Protein AF-B0L8V6-F1 (afdb_monomer)

InterPro domains:
  IPR003494 SHS2 domain inserted in FtsA [PF02491] (1-76)
  IPR003494 SHS2 domain inserted in FtsA [SM00842] (1-110)
  IPR020823 Cell division protein FtsA [TIGR01174] (1-191)
  IPR020823 Cell division protein FtsA [cd24048] (1-191)
  IPR043129 ATPase, nucleotide binding domain [SSF53067] (7-111)
  IPR043129 ATPase, nucleotide binding domain [SSF53067] (113-190)
  IPR050696 Bacterial cell division protein FtsA/MreB [PTHR32432] (8-189)

Secondary structure (DSSP, 8-state):
--EEEEEEEEEE-SSSB--HHHHHHHHHHHT-S---TTEEEEEEEEEEEEETTEEEES--TT-B-SEEEEEEEEEEEEHHHHHHHHHHHHHTT--------HHHHHHHHH--HHHHHH-EEEEEE-SS-EEEEEEETTEEEEEEEES--HHHHHHHHHHHHT--HHHHHHHHHHH--S-GGGS-TT-----

Organism: NCBI:txid186741

Sequence (191 aa):
HIKGFNSQGVIAIKNREVAQEDVRRVIDAAKAIAIPMDREVIHILPQEFIIDEQDGIREPLGMSGVRLEAKVHIVTGAVASAQNIVKSCNRAGLDVADIVLEQLASSEAVLSPDEKELGVCLVDIGGGTTDIAIFAEGAIKYTSVLSLGGNHLTNDIAVGLRTPMAEAEKIKQKYGCCLSALVGKDETIEV

Structure (mmCIF, N/CA/C/O backbone):
data_AF-B0L8V6-F1
#
_entry.id   AF-B0L8V6-F1
#
loop_
_atom_site.group_PDB
_atom_site.id
_atom_site.type_symbol
_atom_site.label_atom_id
_atom_site.label_alt_id
_atom_site.label_comp_id
_atom_site.label_asym_id
_atom_site.label_entity_id
_atom_site.label_seq_id
_atom_site.pdbx_PDB_ins_code
_atom_site.Cartn_x
_atom_site.Cartn_y
_atom_site.Cartn_z
_atom_site.occupancy
_atom_site.B_iso_or_equiv
_atom_site.auth_seq_id
_atom_site.auth_comp_id
_atom_site.auth_asym_id
_atom_site.auth_atom_id
_atom_site.pdbx_PDB_model_num
ATOM 1 N N . HIS A 1 1 ? -12.084 -2.627 -0.223 1.00 79.94 1 HIS A N 1
ATOM 2 C CA . HIS A 1 1 ? -12.164 -1.588 -1.281 1.00 79.94 1 HIS A CA 1
ATOM 3 C C . HIS A 1 1 ? -10.884 -1.512 -2.113 1.00 79.94 1 HIS A C 1
ATOM 5 O O . HIS A 1 1 ? -10.970 -1.432 -3.340 1.00 79.94 1 HIS A O 1
ATOM 11 N N . ILE A 1 2 ? -9.715 -1.605 -1.478 1.00 92.00 2 ILE A N 1
ATOM 12 C CA . ILE A 1 2 ? -8.412 -1.672 -2.147 1.00 92.00 2 ILE A CA 1
ATOM 13 C C . ILE A 1 2 ? -8.039 -3.119 -2.506 1.00 92.00 2 ILE A C 1
ATOM 15 O O . ILE A 1 2 ? -8.479 -4.053 -1.836 1.00 92.00 2 ILE A O 1
ATOM 19 N N . LYS A 1 3 ? -7.278 -3.301 -3.590 1.00 92.94 3 LYS A N 1
ATOM 20 C CA . LYS A 1 3 ? -6.665 -4.578 -3.980 1.00 92.94 3 LYS A CA 1
ATOM 21 C C . LYS A 1 3 ? -5.317 -4.316 -4.645 1.00 92.94 3 LYS A C 1
ATOM 23 O O . LYS A 1 3 ? -5.277 -3.564 -5.622 1.00 92.94 3 LYS A O 1
ATOM 28 N N . GLY A 1 4 ? -4.270 -4.964 -4.144 1.00 94.88 4 GLY A N 1
ATOM 29 C CA . GLY A 1 4 ? -2.949 -5.000 -4.760 1.00 94.88 4 GLY A CA 1
ATOM 30 C C . GLY A 1 4 ? -2.675 -6.325 -5.464 1.00 94.88 4 GLY A C 1
ATOM 31 O O . GLY A 1 4 ? -3.215 -7.364 -5.079 1.00 94.88 4 GLY A O 1
ATOM 32 N N . PHE A 1 5 ? -1.856 -6.296 -6.509 1.00 96.00 5 PHE A N 1
ATOM 33 C CA . PHE A 1 5 ? -1.321 -7.489 -7.168 1.00 96.00 5 PHE A CA 1
ATOM 34 C C . PHE A 1 5 ? -0.063 -7.122 -7.970 1.00 96.00 5 PHE A C 1
ATOM 36 O O . PHE A 1 5 ? 0.157 -5.959 -8.305 1.00 96.00 5 PHE A O 1
ATOM 43 N N . ASN A 1 6 ? 0.761 -8.120 -8.282 1.00 97.19 6 ASN A N 1
ATOM 44 C CA . ASN A 1 6 ? 2.000 -7.920 -9.032 1.00 97.19 6 ASN A CA 1
ATOM 45 C C . ASN A 1 6 ? 1.767 -8.113 -10.534 1.00 97.19 6 ASN A C 1
ATOM 47 O O . ASN A 1 6 ? 0.952 -8.943 -10.940 1.00 97.19 6 ASN A O 1
ATOM 51 N N . SER A 1 7 ? 2.489 -7.348 -11.344 1.00 97.25 7 SER A N 1
ATOM 52 C CA . SER A 1 7 ? 2.493 -7.450 -12.803 1.00 97.25 7 SER A CA 1
ATOM 53 C C . SER A 1 7 ? 3.902 -7.221 -13.343 1.00 97.25 7 SER A C 1
ATOM 55 O O . SER A 1 7 ? 4.763 -6.678 -12.648 1.00 97.25 7 SER A O 1
ATOM 57 N N . GLN A 1 8 ? 4.140 -7.636 -14.583 1.00 97.12 8 GLN A N 1
ATOM 58 C CA . GLN A 1 8 ? 5.435 -7.523 -15.240 1.00 97.12 8 GLN A CA 1
ATOM 59 C C . GLN A 1 8 ? 5.264 -6.998 -16.663 1.00 97.12 8 GLN A C 1
ATOM 61 O O . GLN A 1 8 ? 4.350 -7.401 -17.380 1.00 97.12 8 GLN A O 1
ATOM 66 N N . GLY A 1 9 ? 6.154 -6.095 -17.063 1.00 97.12 9 GLY A N 1
ATOM 67 C CA . GLY A 1 9 ? 6.245 -5.561 -18.419 1.00 97.12 9 GLY A CA 1
ATOM 68 C C . GLY A 1 9 ? 7.625 -5.815 -19.001 1.00 97.12 9 GLY A C 1
ATOM 69 O O . GLY A 1 9 ? 8.607 -5.840 -18.265 1.00 97.12 9 GLY A O 1
ATOM 70 N N . VAL A 1 10 ? 7.698 -5.994 -20.320 1.00 97.50 10 VAL A N 1
ATOM 71 C CA . VAL A 1 10 ? 8.952 -6.238 -21.046 1.00 97.50 10 VAL A CA 1
ATOM 72 C C . VAL A 1 10 ? 8.960 -5.420 -22.331 1.00 97.50 10 VAL A C 1
ATOM 74 O O . VAL A 1 10 ? 7.972 -5.409 -23.068 1.00 97.50 10 VAL A O 1
ATOM 77 N N . ILE A 1 11 ? 10.078 -4.757 -22.622 1.00 97.88 11 ILE A N 1
ATOM 78 C CA . ILE A 1 11 ? 10.304 -4.035 -23.878 1.00 97.88 11 ILE A CA 1
ATOM 79 C C . ILE A 1 11 ? 11.723 -4.271 -24.409 1.00 97.88 11 ILE A C 1
ATOM 81 O O . ILE A 1 11 ? 12.640 -4.621 -23.669 1.00 97.88 11 ILE A O 1
ATOM 85 N N . ALA A 1 12 ? 11.916 -4.012 -25.703 1.00 97.12 12 ALA A N 1
ATOM 86 C CA . ALA A 1 12 ? 13.245 -3.877 -26.290 1.00 97.12 12 ALA A CA 1
ATOM 87 C C . ALA A 1 12 ? 13.777 -2.439 -26.136 1.00 97.12 12 ALA A C 1
ATOM 89 O O . ALA A 1 12 ? 13.022 -1.474 -26.334 1.00 97.12 12 ALA A O 1
ATOM 90 N N . ILE A 1 13 ? 15.076 -2.323 -25.849 1.00 96.12 13 ILE A N 1
ATOM 91 C CA . ILE A 1 13 ? 15.832 -1.067 -25.761 1.00 96.12 13 ILE A CA 1
ATOM 92 C C . ILE A 1 13 ? 16.373 -0.730 -27.158 1.00 96.12 13 ILE A C 1
ATOM 94 O O . ILE A 1 13 ? 17.050 -1.543 -27.787 1.00 96.12 13 ILE A O 1
ATOM 98 N N . LYS A 1 14 ? 16.076 0.469 -27.677 1.00 88.56 14 LYS A N 1
ATOM 99 C CA . LYS A 1 14 ? 16.417 0.832 -29.069 1.00 88.56 14 LYS A CA 1
ATOM 100 C C . LYS A 1 14 ? 17.893 1.189 -29.264 1.00 88.56 14 LYS A C 1
ATOM 102 O O . LYS A 1 14 ? 18.503 0.740 -30.228 1.00 88.56 14 LYS A O 1
ATOM 107 N N . ASN A 1 15 ? 18.464 1.982 -28.357 1.00 90.00 15 ASN A N 1
ATOM 108 C CA . ASN A 1 15 ? 19.805 2.564 -28.513 1.00 90.00 15 ASN A CA 1
ATOM 109 C C . ASN A 1 15 ? 20.877 1.850 -27.678 1.00 90.00 15 ASN A C 1
ATOM 111 O O . ASN A 1 15 ? 21.937 2.414 -27.435 1.00 90.00 15 ASN A O 1
ATOM 115 N N . ARG A 1 16 ? 20.599 0.614 -27.240 1.00 91.75 16 ARG A N 1
ATOM 116 C CA . ARG A 1 16 ? 21.439 -0.185 -26.328 1.00 91.75 16 ARG A CA 1
ATOM 117 C C . ARG A 1 16 ? 21.739 0.446 -24.965 1.00 91.75 16 ARG A C 1
ATOM 119 O O . ARG A 1 16 ? 22.513 -0.122 -24.207 1.00 91.75 16 ARG A O 1
ATOM 126 N N . GLU A 1 17 ? 21.113 1.569 -24.653 1.00 96.94 17 GLU A N 1
ATOM 127 C CA . GLU A 1 17 ? 21.180 2.265 -23.375 1.00 96.94 17 GLU A CA 1
ATOM 128 C C . GLU A 1 17 ? 19.754 2.638 -22.973 1.00 96.94 17 GLU A C 1
ATOM 130 O O . GLU A 1 17 ? 1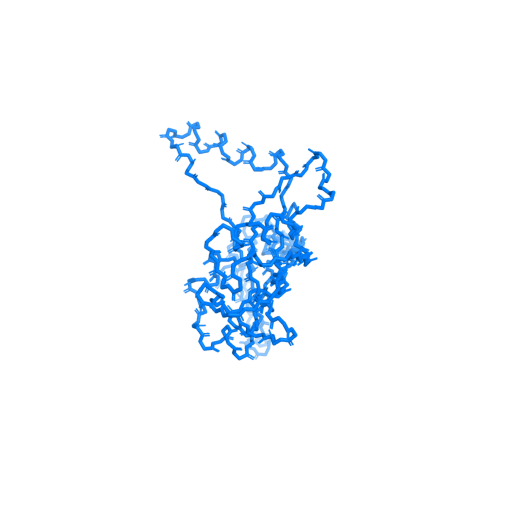8.968 3.084 -23.816 1.00 96.94 17 GLU A O 1
ATOM 135 N N . VAL A 1 18 ? 19.408 2.411 -21.709 1.00 97.75 18 VAL A N 1
ATOM 136 C CA . VAL A 1 18 ? 18.075 2.694 -21.176 1.00 97.75 18 VAL A CA 1
ATOM 137 C C . VAL A 1 18 ? 17.873 4.201 -21.070 1.00 97.75 18 VAL A C 1
ATOM 139 O O . VAL A 1 18 ? 18.536 4.873 -20.280 1.00 97.75 18 VAL A O 1
ATOM 142 N N . ALA A 1 19 ? 16.899 4.721 -21.817 1.00 97.25 19 ALA A N 1
ATOM 143 C CA . ALA A 1 19 ? 16.453 6.106 -21.710 1.00 97.25 19 ALA A CA 1
ATOM 144 C C . ALA A 1 19 ? 15.199 6.242 -20.827 1.00 97.25 19 ALA A C 1
ATOM 146 O O . ALA A 1 19 ? 14.465 5.281 -20.589 1.00 97.25 19 ALA A O 1
ATOM 147 N N . GLN A 1 20 ? 14.877 7.472 -20.415 1.00 96.81 20 GLN A N 1
ATOM 148 C CA . GLN A 1 20 ? 13.658 7.772 -19.645 1.00 96.81 20 GLN A CA 1
ATOM 149 C C . GLN A 1 20 ? 12.379 7.286 -20.354 1.00 96.81 20 GLN A C 1
ATOM 151 O O . GLN A 1 20 ? 11.423 6.848 -19.713 1.00 96.81 20 GLN A O 1
ATOM 156 N N . GLU A 1 21 ? 12.355 7.355 -21.689 1.00 96.81 21 GLU A N 1
ATOM 157 C CA . GLU A 1 21 ? 11.240 6.853 -22.495 1.00 96.81 21 GLU A CA 1
ATOM 158 C C . GLU A 1 21 ? 11.092 5.330 -22.377 1.00 96.81 21 GLU A C 1
ATOM 160 O O . GLU A 1 21 ? 9.969 4.833 -22.317 1.00 96.81 21 GLU A O 1
ATOM 165 N N . ASP A 1 22 ? 12.198 4.588 -22.293 1.00 97.56 22 ASP A N 1
ATOM 166 C CA . ASP A 1 22 ? 12.172 3.136 -22.111 1.00 97.56 22 ASP A CA 1
ATOM 167 C C . ASP A 1 22 ? 11.628 2.773 -20.722 1.00 97.56 22 ASP A C 1
ATOM 169 O O . ASP A 1 22 ? 10.751 1.915 -20.624 1.00 97.56 22 ASP A O 1
ATOM 173 N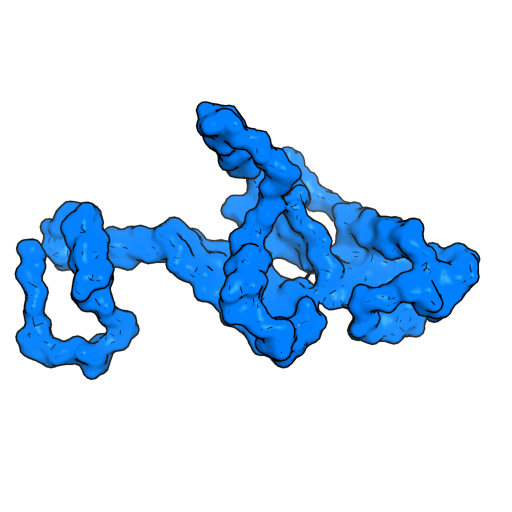 N . VAL A 1 23 ? 12.033 3.496 -19.669 1.00 97.06 23 VAL A N 1
ATOM 174 C CA . VAL A 1 23 ? 11.476 3.326 -18.310 1.00 97.06 23 VAL A CA 1
ATOM 175 C C . VAL A 1 23 ? 9.963 3.556 -18.305 1.00 97.06 23 VAL A C 1
ATOM 177 O O . VAL A 1 23 ? 9.195 2.739 -17.795 1.00 97.06 23 VAL A O 1
ATOM 180 N N . ARG A 1 24 ? 9.497 4.636 -18.942 1.00 96.62 24 ARG A N 1
ATOM 181 C CA . ARG A 1 24 ? 8.059 4.906 -19.069 1.00 96.62 24 ARG A CA 1
ATOM 182 C C . ARG A 1 24 ? 7.342 3.791 -19.832 1.00 96.62 24 ARG A C 1
ATOM 184 O O . ARG A 1 24 ? 6.305 3.313 -19.383 1.00 96.62 24 ARG A O 1
ATOM 191 N N . ARG A 1 25 ? 7.898 3.359 -20.966 1.00 97.44 25 ARG A N 1
ATOM 192 C CA . ARG A 1 25 ? 7.309 2.319 -21.819 1.00 97.44 25 ARG A CA 1
ATOM 193 C C . ARG A 1 25 ? 7.228 0.964 -21.124 1.00 97.44 25 ARG A C 1
ATOM 195 O O . ARG A 1 25 ? 6.234 0.269 -21.313 1.00 97.44 25 ARG A O 1
ATOM 202 N N . VAL A 1 26 ? 8.235 0.577 -20.340 1.00 97.88 26 VAL A N 1
ATOM 203 C CA . VAL A 1 26 ? 8.209 -0.707 -19.626 1.00 97.88 26 VAL A CA 1
ATOM 204 C C . VAL A 1 26 ? 7.193 -0.688 -18.483 1.00 97.88 26 VAL A C 1
ATOM 206 O O . VAL A 1 26 ? 6.472 -1.666 -18.304 1.00 97.88 26 VAL A O 1
ATOM 209 N N . ILE A 1 27 ? 7.044 0.443 -17.783 1.00 97.00 27 ILE A N 1
ATOM 210 C CA . ILE A 1 27 ? 5.995 0.631 -16.767 1.00 97.00 27 ILE A CA 1
ATOM 211 C C . ILE A 1 27 ? 4.604 0.625 -17.421 1.00 97.00 27 ILE A C 1
ATOM 213 O O . ILE A 1 27 ? 3.682 -0.012 -16.912 1.00 97.00 27 ILE A O 1
ATOM 217 N N . ASP A 1 28 ? 4.450 1.284 -18.574 1.00 96.31 28 ASP A N 1
ATOM 218 C CA . ASP A 1 28 ? 3.205 1.276 -19.348 1.00 96.31 28 ASP A CA 1
ATOM 219 C C . ASP A 1 28 ? 2.844 -0.138 -19.835 1.00 96.31 28 ASP A C 1
ATOM 221 O O . ASP A 1 28 ? 1.675 -0.521 -19.795 1.00 96.31 28 ASP A O 1
ATOM 225 N N . ALA A 1 29 ? 3.835 -0.944 -20.227 1.00 96.88 29 ALA A N 1
ATOM 226 C CA . ALA A 1 29 ? 3.636 -2.355 -20.549 1.00 96.88 29 ALA A CA 1
ATOM 227 C C . ALA A 1 29 ? 3.246 -3.172 -19.306 1.00 96.88 29 ALA A C 1
ATOM 229 O O . ALA A 1 29 ? 2.330 -3.988 -19.372 1.00 96.88 29 ALA A O 1
ATOM 230 N N . ALA A 1 30 ? 3.885 -2.925 -18.160 1.00 95.56 30 ALA A N 1
ATOM 231 C CA . ALA A 1 30 ? 3.618 -3.655 -16.922 1.00 95.56 30 ALA A CA 1
ATOM 232 C C . ALA A 1 30 ? 2.211 -3.382 -16.365 1.00 95.56 30 ALA A C 1
ATOM 234 O O . ALA A 1 30 ? 1.598 -4.267 -15.768 1.00 95.56 30 ALA A O 1
ATOM 235 N N . LYS A 1 31 ? 1.664 -2.179 -16.588 1.00 93.00 31 LYS A N 1
ATOM 236 C CA . LYS A 1 31 ? 0.294 -1.822 -16.184 1.00 93.00 31 LYS A CA 1
ATOM 237 C C . LYS A 1 31 ? -0.784 -2.177 -17.213 1.00 93.00 31 LYS A C 1
ATOM 239 O O . LYS A 1 31 ? -1.961 -1.943 -16.940 1.00 93.00 31 LYS A O 1
ATOM 244 N N . ALA A 1 32 ? -0.418 -2.713 -18.381 1.00 91.44 32 ALA A N 1
ATOM 245 C CA . ALA A 1 32 ? -1.339 -3.050 -19.469 1.00 91.44 32 ALA A CA 1
ATOM 246 C C . ALA A 1 32 ? -2.114 -4.351 -19.191 1.00 91.44 32 ALA A C 1
ATOM 248 O O . ALA A 1 32 ? -2.011 -5.344 -19.908 1.00 91.44 32 ALA A O 1
ATOM 249 N N . ILE A 1 33 ? -2.904 -4.336 -18.125 1.00 89.38 33 ILE A N 1
ATOM 250 C CA . ILE A 1 33 ? -3.713 -5.456 -17.655 1.00 89.38 33 ILE A CA 1
ATOM 251 C C . ILE A 1 33 ? -5.192 -5.071 -17.615 1.00 89.38 33 ILE A C 1
ATOM 253 O O . ILE A 1 33 ? -5.550 -3.896 -17.520 1.00 89.38 33 ILE A O 1
ATOM 257 N N . ALA A 1 34 ? -6.071 -6.069 -17.669 1.00 90.81 34 ALA A N 1
ATOM 258 C CA . ALA A 1 34 ? -7.506 -5.840 -17.579 1.00 90.81 34 ALA A CA 1
ATOM 259 C C . ALA A 1 34 ? -7.895 -5.411 -16.154 1.00 90.81 34 ALA A C 1
ATOM 261 O O . ALA A 1 34 ? -7.931 -6.230 -15.234 1.00 90.81 34 ALA A O 1
ATOM 262 N N . ILE A 1 35 ? -8.209 -4.126 -15.982 1.00 91.38 35 ILE A N 1
ATOM 263 C CA . ILE A 1 35 ? -8.805 -3.592 -14.756 1.00 91.38 35 ILE A CA 1
ATOM 264 C C . ILE A 1 35 ? -10.329 -3.542 -14.939 1.00 91.38 35 ILE A C 1
ATOM 266 O O . ILE A 1 35 ? -10.797 -2.999 -15.942 1.00 91.38 35 ILE A O 1
ATOM 270 N N . PRO A 1 36 ? -11.119 -4.113 -14.012 1.00 92.75 36 PRO A N 1
ATOM 271 C CA . PRO A 1 36 ? -12.574 -3.986 -14.034 1.00 92.75 36 PRO A CA 1
ATOM 272 C C . PRO A 1 36 ? -13.029 -2.522 -14.095 1.00 92.75 36 PRO A C 1
ATOM 274 O O . PRO A 1 36 ? -12.420 -1.664 -13.466 1.00 92.75 36 PRO A O 1
ATOM 277 N N . MET A 1 37 ? -14.121 -2.234 -14.812 1.00 92.75 37 MET A N 1
ATOM 278 C CA . MET A 1 37 ? -14.601 -0.854 -15.023 1.00 92.75 37 MET A CA 1
ATOM 279 C C . MET A 1 37 ? -15.022 -0.130 -13.734 1.00 92.75 37 MET A C 1
ATOM 281 O O . MET A 1 37 ? -15.090 1.094 -13.706 1.00 92.75 37 MET A O 1
ATOM 285 N N . ASP A 1 38 ? -15.336 -0.873 -12.674 1.00 94.44 38 ASP A N 1
ATOM 286 C CA . ASP A 1 38 ? -15.681 -0.342 -11.354 1.00 94.44 38 ASP A CA 1
ATOM 287 C C . ASP A 1 38 ? -14.445 -0.041 -10.487 1.00 94.44 38 ASP A C 1
ATOM 289 O O . ASP A 1 38 ? -14.579 0.387 -9.333 1.00 94.44 38 ASP A O 1
ATOM 293 N N . ARG A 1 39 ? -13.237 -0.243 -11.030 1.00 95.50 39 ARG A N 1
ATOM 294 C CA . ARG A 1 39 ? -11.960 -0.009 -10.357 1.00 95.50 39 ARG A CA 1
ATOM 295 C C . ARG A 1 39 ? -11.062 0.935 -11.146 1.00 95.50 39 ARG A C 1
ATOM 297 O O . ARG A 1 39 ? -11.044 0.928 -12.370 1.00 95.50 39 ARG A O 1
ATOM 304 N N . GLU A 1 40 ? -10.257 1.698 -10.421 1.00 94.19 40 GLU A N 1
ATOM 305 C CA . GLU A 1 40 ? -9.200 2.537 -10.984 1.00 94.19 40 GLU A CA 1
ATOM 306 C C . GLU A 1 40 ? -7.852 2.216 -10.344 1.00 94.19 40 GLU A C 1
ATOM 308 O O . GLU A 1 40 ? -7.784 1.704 -9.222 1.00 94.19 40 GLU A O 1
ATOM 313 N N . VAL A 1 41 ? -6.778 2.480 -11.086 1.00 95.00 41 VAL A N 1
ATOM 314 C CA . VAL A 1 41 ? -5.409 2.348 -10.587 1.00 95.00 41 VAL A CA 1
ATOM 315 C C . VAL A 1 41 ? -5.099 3.562 -9.720 1.00 95.00 41 VAL A C 1
ATOM 317 O O . VAL A 1 41 ? -5.183 4.687 -10.195 1.00 95.00 41 VAL A O 1
ATOM 320 N N . ILE A 1 42 ? -4.728 3.312 -8.467 1.00 95.00 42 ILE A N 1
ATOM 321 C CA . ILE A 1 42 ? -4.301 4.339 -7.511 1.00 95.00 42 ILE A CA 1
ATOM 322 C C . ILE A 1 42 ? -2.784 4.500 -7.583 1.00 95.00 42 ILE A C 1
ATOM 324 O O . ILE A 1 42 ? -2.275 5.605 -7.730 1.00 95.00 42 ILE A O 1
ATOM 328 N N . HIS A 1 43 ? -2.050 3.385 -7.549 1.00 96.12 43 HIS A N 1
ATOM 329 C CA . HIS A 1 43 ? -0.592 3.398 -7.624 1.00 96.12 43 HIS A CA 1
ATOM 330 C C . HIS A 1 43 ? -0.041 2.291 -8.510 1.00 96.12 43 HIS A C 1
ATOM 332 O O . HIS A 1 43 ? -0.602 1.197 -8.614 1.00 96.12 43 HIS A O 1
ATOM 338 N N . ILE A 1 44 ? 1.113 2.592 -9.098 1.00 96.06 44 ILE A N 1
ATOM 339 C CA . ILE A 1 44 ? 1.982 1.648 -9.788 1.00 96.06 44 ILE A CA 1
ATOM 340 C C . ILE A 1 44 ? 3.350 1.832 -9.159 1.00 96.06 44 ILE A C 1
ATOM 342 O O . ILE A 1 44 ? 3.975 2.875 -9.330 1.00 96.06 44 ILE A O 1
ATOM 346 N N . LEU A 1 45 ? 3.772 0.842 -8.386 1.00 96.25 45 LEU A N 1
ATOM 347 C CA . LEU A 1 45 ? 4.962 0.920 -7.554 1.00 96.25 45 LEU A CA 1
ATOM 348 C C . LEU A 1 45 ? 6.005 -0.033 -8.150 1.00 96.25 45 LEU A C 1
ATOM 350 O O . LEU A 1 45 ? 5.800 -1.248 -8.087 1.00 96.25 45 LEU A O 1
ATOM 354 N N . PRO A 1 46 ? 7.076 0.473 -8.786 1.00 96.38 46 PRO A N 1
ATOM 355 C CA . PRO A 1 46 ? 8.163 -0.372 -9.265 1.00 96.38 46 PRO A CA 1
ATOM 356 C C . PRO A 1 46 ? 8.780 -1.172 -8.117 1.00 96.38 46 PRO A C 1
ATOM 358 O O . PRO A 1 46 ? 9.041 -0.630 -7.046 1.00 96.38 46 PRO A O 1
ATOM 361 N N . GLN A 1 47 ? 8.977 -2.469 -8.340 1.00 96.94 47 GLN A N 1
ATOM 362 C CA . GLN A 1 47 ? 9.627 -3.371 -7.388 1.00 96.94 47 GLN A CA 1
ATOM 363 C C . GLN A 1 47 ? 11.088 -3.578 -7.749 1.00 96.94 47 GLN A C 1
ATOM 365 O O . GLN A 1 47 ? 11.955 -3.499 -6.888 1.00 96.94 47 GLN A O 1
ATOM 370 N N . GLU A 1 48 ? 11.332 -3.855 -9.024 1.00 96.81 48 GLU A N 1
ATOM 371 C CA . GLU A 1 48 ? 12.658 -3.997 -9.602 1.00 96.81 48 GLU A CA 1
ATOM 372 C C . GLU A 1 48 ? 12.578 -3.871 -11.123 1.00 96.81 48 GLU A C 1
ATOM 374 O O . GLU A 1 48 ? 11.522 -4.067 -11.743 1.00 96.81 48 GLU A O 1
ATOM 379 N N . PHE A 1 49 ? 13.728 -3.590 -11.709 1.00 98.25 49 PHE A N 1
ATOM 380 C CA . PHE A 1 49 ? 13.993 -3.666 -13.128 1.00 98.25 49 PHE A CA 1
ATOM 381 C C . PHE A 1 49 ? 14.964 -4.809 -13.410 1.00 98.25 49 PHE A C 1
ATOM 383 O O . PHE A 1 49 ? 15.753 -5.208 -12.554 1.00 98.25 49 PHE A O 1
ATOM 390 N N . ILE A 1 50 ? 14.885 -5.338 -14.627 1.00 98.25 50 ILE A N 1
ATOM 391 C CA . ILE A 1 50 ? 15.755 -6.412 -15.104 1.00 98.25 50 ILE A CA 1
ATOM 392 C C . ILE A 1 50 ? 16.298 -6.002 -16.469 1.00 98.25 50 ILE A C 1
ATOM 394 O O . ILE A 1 50 ? 15.518 -5.618 -17.346 1.00 98.25 50 ILE A O 1
ATOM 398 N N . ILE A 1 51 ? 17.615 -6.078 -16.657 1.00 98.12 51 ILE A N 1
ATOM 399 C CA . ILE A 1 51 ? 18.277 -5.780 -17.934 1.00 98.12 51 ILE A CA 1
ATOM 400 C C . ILE A 1 51 ? 19.079 -6.999 -18.366 1.00 98.12 51 ILE A C 1
ATOM 402 O O . ILE A 1 51 ? 19.968 -7.431 -17.642 1.00 98.12 51 ILE A O 1
ATOM 406 N N . ASP A 1 52 ? 18.770 -7.549 -19.542 1.00 94.94 52 ASP A N 1
ATOM 407 C CA . ASP A 1 52 ? 19.481 -8.702 -20.120 1.00 94.94 52 ASP A CA 1
ATOM 408 C C . ASP A 1 52 ? 19.722 -9.850 -19.106 1.00 94.94 52 ASP A C 1
ATOM 410 O O . ASP A 1 52 ? 20.823 -10.382 -19.002 1.00 94.94 52 ASP A O 1
ATOM 414 N N . GLU A 1 53 ? 18.672 -10.217 -18.358 1.00 91.94 53 GLU A N 1
ATOM 415 C CA . GLU A 1 53 ? 18.653 -11.246 -17.292 1.00 91.94 53 GLU A CA 1
ATOM 416 C C . GLU A 1 53 ? 19.314 -10.860 -15.955 1.00 91.94 53 GLU A C 1
ATOM 418 O O . GLU A 1 53 ? 19.257 -11.642 -15.009 1.00 91.94 53 GLU A O 1
ATOM 423 N N . GLN A 1 54 ? 19.878 -9.658 -15.827 1.00 95.62 54 GLN A N 1
ATOM 424 C CA . GLN A 1 54 ? 20.368 -9.135 -14.547 1.00 95.62 54 GLN A CA 1
ATOM 425 C C . GLN A 1 54 ? 19.222 -8.492 -13.763 1.00 95.62 54 GLN A C 1
ATOM 427 O O . GLN A 1 54 ? 18.637 -7.516 -14.236 1.00 95.62 54 GLN A O 1
ATOM 432 N N . ASP A 1 55 ? 18.900 -9.044 -12.593 1.00 94.62 55 ASP A N 1
ATOM 433 C CA . ASP A 1 55 ? 17.825 -8.605 -11.696 1.00 94.62 55 ASP A CA 1
ATOM 434 C C . ASP A 1 55 ? 18.318 -7.692 -10.555 1.00 94.62 55 ASP A C 1
ATOM 436 O O . ASP A 1 55 ? 19.482 -7.284 -10.518 1.00 94.62 55 ASP A O 1
ATOM 440 N N . GLY A 1 56 ? 17.404 -7.280 -9.665 1.00 92.62 56 GLY A N 1
ATOM 441 C CA . GLY A 1 56 ? 17.728 -6.428 -8.517 1.00 92.62 56 GLY A CA 1
ATOM 442 C C . GLY A 1 56 ? 18.038 -4.963 -8.855 1.00 92.62 56 GLY A C 1
ATOM 443 O O . GLY A 1 56 ? 18.506 -4.213 -7.995 1.00 92.62 56 GLY A O 1
ATOM 444 N N . ILE A 1 57 ? 17.782 -4.515 -10.089 1.00 96.06 57 ILE A N 1
ATOM 445 C CA . ILE A 1 57 ? 18.076 -3.143 -10.520 1.00 96.06 57 ILE A CA 1
ATOM 446 C C . ILE A 1 57 ? 16.967 -2.207 -10.027 1.00 96.06 57 ILE A C 1
ATOM 448 O O . ILE A 1 57 ? 15.801 -2.380 -10.372 1.00 96.06 57 ILE A O 1
ATOM 452 N N . ARG A 1 58 ? 17.314 -1.171 -9.255 1.00 92.31 58 ARG A N 1
ATOM 453 C CA . ARG A 1 58 ? 16.356 -0.122 -8.844 1.00 92.31 58 ARG A CA 1
ATOM 454 C C . ARG A 1 58 ? 16.257 1.024 -9.834 1.00 92.31 58 ARG A C 1
ATOM 456 O O . ARG A 1 58 ? 15.159 1.471 -10.139 1.00 92.31 58 ARG A O 1
ATOM 463 N N . GLU A 1 59 ? 17.404 1.476 -10.326 1.00 94.75 59 GLU A N 1
ATOM 464 C CA . GLU A 1 59 ? 17.517 2.631 -11.213 1.00 94.75 59 GLU A CA 1
ATOM 465 C C . GLU A 1 59 ? 18.179 2.200 -12.525 1.00 94.75 59 GLU A C 1
ATOM 467 O O . GLU A 1 59 ? 19.405 2.127 -12.599 1.00 94.75 59 GLU A O 1
ATOM 472 N N . PRO A 1 60 ? 17.388 1.863 -13.561 1.00 96.44 60 PRO A N 1
ATOM 473 C CA . PRO A 1 60 ? 17.912 1.315 -14.809 1.00 96.44 60 PRO A CA 1
ATOM 474 C C . PRO A 1 60 ? 18.419 2.398 -15.773 1.00 96.44 60 PRO A C 1
ATOM 476 O O . PRO A 1 60 ? 19.018 2.069 -16.793 1.00 96.44 60 PRO A O 1
ATOM 479 N N . LEU A 1 61 ? 18.145 3.681 -15.508 1.00 97.12 61 LEU A N 1
ATOM 480 C CA . LEU A 1 61 ? 18.454 4.789 -16.415 1.00 97.12 61 LEU A CA 1
ATOM 481 C C . LEU A 1 61 ? 19.966 4.886 -16.684 1.00 97.12 61 LEU A C 1
ATOM 483 O O . LEU A 1 61 ? 20.765 4.966 -15.754 1.00 97.12 61 LEU A O 1
ATOM 487 N N . GLY A 1 62 ? 20.353 4.905 -17.963 1.00 96.69 62 GLY A N 1
ATOM 488 C CA . GLY A 1 62 ? 21.755 4.955 -18.395 1.00 96.69 62 GLY A CA 1
ATOM 489 C C . GLY A 1 62 ? 22.481 3.604 -18.386 1.00 96.69 62 GLY A C 1
ATOM 490 O O . GLY A 1 62 ? 23.640 3.527 -18.793 1.00 96.69 62 GLY A O 1
ATOM 491 N N . MET A 1 63 ? 21.829 2.519 -17.958 1.00 97.31 63 MET A N 1
ATOM 492 C CA . MET A 1 63 ? 22.407 1.179 -18.063 1.00 97.31 63 MET A CA 1
ATOM 493 C C . MET A 1 63 ? 22.340 0.668 -19.504 1.00 97.31 63 MET A C 1
ATOM 495 O O . MET A 1 63 ? 21.409 0.971 -20.253 1.00 97.31 63 MET A O 1
ATOM 499 N N . SER A 1 64 ? 23.336 -0.123 -19.901 1.00 97.12 64 SER A N 1
ATOM 500 C CA . SER A 1 64 ? 23.387 -0.728 -21.233 1.00 97.12 64 SER A CA 1
ATOM 501 C C . SER A 1 64 ? 22.629 -2.050 -21.282 1.00 97.12 64 SER A C 1
ATOM 503 O O . SER A 1 64 ? 22.777 -2.868 -20.380 1.00 97.12 64 SER A O 1
ATOM 505 N N . GLY A 1 65 ? 21.886 -2.287 -22.361 1.00 95.69 65 GLY A N 1
ATOM 506 C CA . GLY A 1 65 ? 21.259 -3.581 -22.617 1.00 95.69 65 GLY A CA 1
ATOM 507 C C . GLY A 1 65 ? 20.362 -3.595 -23.846 1.00 95.69 65 GLY A C 1
ATOM 508 O O . GLY A 1 65 ? 20.169 -2.571 -24.503 1.00 95.69 65 GLY A O 1
ATOM 509 N N . VAL A 1 66 ? 19.800 -4.755 -24.178 1.00 96.94 66 VAL A N 1
ATOM 510 C CA . VAL A 1 66 ? 18.875 -4.910 -25.318 1.00 96.94 66 VAL A CA 1
ATOM 511 C C . VAL A 1 66 ? 17.427 -5.140 -24.893 1.00 96.94 66 VAL A C 1
ATOM 513 O O . VAL A 1 66 ? 16.508 -4.835 -25.660 1.00 96.94 66 VAL A O 1
ATOM 516 N N . ARG A 1 67 ? 17.204 -5.635 -23.675 1.00 97.75 67 ARG A N 1
ATOM 517 C CA . ARG A 1 67 ? 15.886 -5.939 -23.116 1.00 97.75 67 ARG A CA 1
ATOM 518 C C . ARG A 1 67 ? 15.756 -5.334 -21.723 1.00 97.75 67 ARG A C 1
ATOM 520 O O . ARG A 1 67 ? 16.627 -5.532 -20.887 1.00 97.75 67 ARG A O 1
ATOM 527 N N . LEU A 1 68 ? 14.648 -4.631 -21.490 1.00 98.38 68 LEU A N 1
ATOM 528 C CA . LEU A 1 68 ? 14.285 -4.062 -20.194 1.00 98.38 68 LEU A CA 1
ATOM 529 C C . LEU A 1 68 ? 12.976 -4.685 -19.718 1.00 98.38 68 LEU A C 1
ATOM 531 O O . LEU A 1 68 ? 11.982 -4.691 -20.451 1.00 98.38 68 LEU A O 1
ATOM 535 N N . GLU A 1 69 ? 12.966 -5.155 -18.480 1.00 98.38 69 GLU A N 1
ATOM 536 C CA . GLU A 1 69 ? 11.769 -5.618 -17.786 1.00 98.38 69 GLU A CA 1
ATOM 537 C C . GLU A 1 69 ? 11.529 -4.791 -16.531 1.00 98.38 69 GLU A C 1
ATOM 539 O O . GLU A 1 69 ? 12.469 -4.296 -15.914 1.00 98.38 69 GLU A O 1
ATOM 544 N N . ALA A 1 70 ? 10.264 -4.656 -16.150 1.00 98.12 70 ALA A N 1
ATOM 545 C CA . ALA A 1 70 ? 9.869 -4.049 -14.890 1.00 98.12 70 ALA A CA 1
ATOM 546 C C . ALA A 1 70 ? 8.875 -4.964 -14.189 1.00 98.12 70 ALA A C 1
ATOM 548 O O . ALA A 1 70 ? 7.849 -5.327 -14.775 1.00 98.12 70 ALA A O 1
ATOM 549 N N . LYS A 1 71 ? 9.157 -5.299 -12.931 1.00 97.94 71 LYS A N 1
ATOM 550 C CA . LYS A 1 71 ? 8.169 -5.870 -12.015 1.00 97.94 71 LYS A CA 1
ATOM 551 C C . LYS A 1 71 ? 7.563 -4.735 -11.205 1.00 97.94 71 LYS A C 1
ATOM 553 O O . LYS A 1 71 ? 8.280 -3.887 -10.676 1.00 97.94 71 LYS A O 1
ATOM 558 N N . VAL A 1 72 ? 6.239 -4.697 -11.128 1.00 97.81 72 VAL A N 1
ATOM 559 C CA . VAL A 1 72 ? 5.495 -3.627 -10.456 1.00 97.81 72 VAL A CA 1
ATOM 560 C C . VAL A 1 72 ? 4.438 -4.209 -9.526 1.00 97.81 72 VAL A C 1
ATOM 562 O O . VAL A 1 72 ? 3.805 -5.220 -9.837 1.00 97.81 72 VAL A O 1
ATOM 565 N N . HIS A 1 73 ? 4.196 -3.525 -8.413 1.00 97.81 73 HIS A N 1
ATOM 566 C CA . HIS A 1 73 ? 3.013 -3.715 -7.587 1.00 97.81 73 HIS A CA 1
ATOM 567 C C . HIS A 1 73 ? 1.946 -2.703 -8.006 1.00 97.81 73 HIS A C 1
ATOM 569 O O . HIS A 1 73 ? 2.153 -1.491 -7.914 1.00 97.81 73 HIS A O 1
ATOM 575 N N . ILE A 1 74 ? 0.804 -3.189 -8.486 1.00 96.88 74 ILE A N 1
ATOM 576 C CA . ILE A 1 74 ? -0.315 -2.348 -8.915 1.00 96.88 74 ILE A CA 1
ATOM 577 C C . ILE A 1 74 ? -1.375 -2.368 -7.832 1.00 96.88 74 ILE A C 1
ATOM 579 O O . ILE A 1 74 ? -1.810 -3.429 -7.386 1.00 96.88 74 ILE A O 1
ATOM 583 N N . VAL A 1 75 ? -1.827 -1.178 -7.457 1.00 96.62 75 VAL A N 1
ATOM 584 C CA . VAL A 1 75 ? -2.845 -0.978 -6.435 1.00 96.62 75 VAL A CA 1
ATOM 585 C C . VAL A 1 75 ? -4.059 -0.349 -7.083 1.00 96.62 75 VAL A C 1
ATOM 587 O O . VAL A 1 75 ? -3.973 0.690 -7.734 1.00 96.62 75 VAL A O 1
ATOM 590 N N . THR A 1 76 ? -5.207 -0.987 -6.890 1.00 95.75 76 THR A N 1
ATOM 591 C CA . THR A 1 76 ? -6.487 -0.519 -7.420 1.00 95.75 76 THR A CA 1
ATOM 592 C C . THR A 1 76 ? -7.463 -0.218 -6.297 1.00 95.75 76 THR A C 1
ATOM 594 O O . THR A 1 76 ? -7.459 -0.898 -5.266 1.00 95.75 76 THR A O 1
ATOM 597 N N . GLY A 1 77 ? -8.353 0.741 -6.523 1.00 94.94 77 GLY A N 1
ATOM 598 C CA . GLY A 1 77 ? -9.460 1.091 -5.636 1.00 94.94 77 GLY A CA 1
ATOM 599 C C . GLY A 1 77 ? -10.797 1.025 -6.366 1.00 94.94 77 GLY A C 1
ATOM 600 O O . GLY A 1 77 ? -10.838 1.025 -7.591 1.00 94.94 77 GLY A O 1
ATOM 601 N N . ALA A 1 78 ? -11.898 0.934 -5.619 1.00 95.75 78 ALA A N 1
ATOM 602 C CA . ALA A 1 78 ? -13.229 1.092 -6.202 1.00 95.75 78 ALA A CA 1
ATOM 603 C C . ALA A 1 78 ? -13.447 2.563 -6.585 1.00 95.75 78 ALA A C 1
ATOM 605 O O . ALA A 1 78 ? -13.306 3.435 -5.724 1.00 95.75 78 ALA A O 1
ATOM 606 N N . VAL A 1 79 ? -13.855 2.822 -7.829 1.00 95.69 79 VAL A N 1
ATOM 607 C CA . VAL A 1 79 ? -14.026 4.185 -8.370 1.00 95.69 79 VAL A CA 1
ATOM 608 C C . VAL A 1 79 ? -14.976 5.012 -7.505 1.00 95.69 79 VAL A C 1
ATOM 610 O O . VAL A 1 79 ? -14.694 6.149 -7.137 1.00 95.69 79 VAL A O 1
ATOM 613 N N . ALA A 1 80 ? -16.101 4.417 -7.100 1.00 95.88 80 ALA A N 1
ATOM 614 C CA . ALA A 1 80 ? -17.081 5.095 -6.256 1.00 95.88 80 ALA A CA 1
ATOM 615 C C . ALA A 1 80 ? -16.492 5.528 -4.900 1.00 95.88 80 ALA A C 1
ATOM 617 O O . ALA A 1 80 ? -16.809 6.609 -4.408 1.00 95.88 80 ALA A O 1
ATOM 618 N N . SER A 1 81 ? -15.623 4.707 -4.300 1.00 94.44 81 SER A N 1
ATOM 619 C CA . SER A 1 81 ? -14.984 5.021 -3.018 1.00 94.44 81 SER A CA 1
ATOM 620 C C . SER A 1 81 ? -14.014 6.195 -3.151 1.00 94.44 81 SER A C 1
ATOM 622 O O . SER A 1 81 ? -14.119 7.146 -2.379 1.00 94.44 81 SER A O 1
ATOM 624 N N . ALA A 1 82 ? -13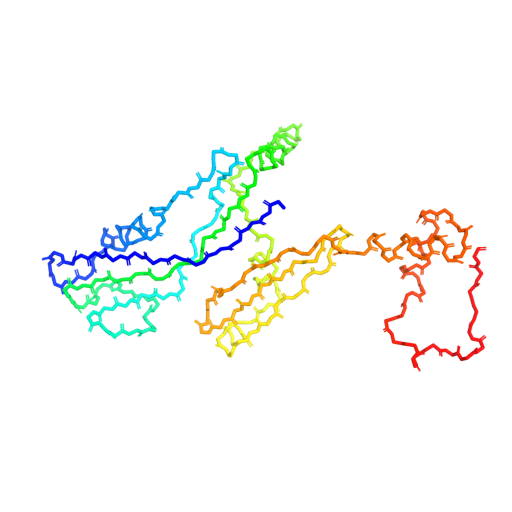.130 6.165 -4.151 1.00 94.25 82 ALA A N 1
ATOM 625 C CA . ALA A 1 82 ? -12.174 7.241 -4.409 1.00 94.25 82 ALA A CA 1
ATOM 626 C C . ALA A 1 82 ? -12.889 8.570 -4.705 1.00 94.25 82 ALA A C 1
ATOM 628 O O . ALA A 1 82 ? -12.629 9.584 -4.056 1.00 94.25 82 ALA A O 1
ATOM 629 N N . GLN A 1 83 ? -13.889 8.551 -5.591 1.00 94.94 83 GLN A N 1
ATOM 630 C CA . GLN A 1 83 ? -14.680 9.739 -5.917 1.00 94.94 83 GLN A CA 1
ATOM 631 C C . GLN A 1 83 ? -15.424 10.319 -4.712 1.00 94.94 83 GLN A C 1
ATOM 633 O O . GLN A 1 83 ? -15.562 11.538 -4.611 1.00 94.94 83 GLN A O 1
ATOM 638 N N . ASN A 1 84 ? -15.938 9.478 -3.811 1.00 95.88 84 ASN A N 1
ATOM 639 C CA . ASN A 1 84 ? -16.641 9.955 -2.621 1.00 95.88 84 ASN A CA 1
ATOM 640 C C . ASN A 1 84 ? -15.698 10.681 -1.657 1.00 95.88 84 ASN A C 1
ATOM 642 O O . ASN A 1 84 ? -16.082 11.721 -1.122 1.00 95.88 84 ASN A O 1
ATOM 646 N N . ILE A 1 85 ? -14.468 10.186 -1.487 1.00 94.56 85 ILE A N 1
ATOM 647 C CA . ILE A 1 85 ? -13.441 10.851 -0.673 1.00 94.56 85 ILE A CA 1
ATOM 648 C C . ILE A 1 85 ? -13.091 12.211 -1.288 1.00 94.56 85 ILE A C 1
ATOM 650 O O . ILE A 1 85 ? -13.198 13.229 -0.605 1.00 94.56 85 ILE A O 1
ATOM 654 N N . VAL A 1 86 ? -12.804 12.259 -2.596 1.00 96.25 86 VAL A N 1
ATOM 655 C CA . VAL A 1 86 ? -12.498 13.521 -3.295 1.00 96.25 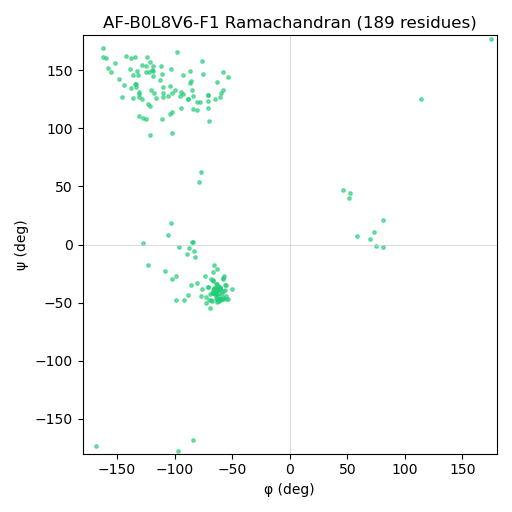86 VAL A CA 1
ATOM 656 C C . VAL A 1 86 ? -13.643 14.527 -3.183 1.00 96.25 86 VAL A C 1
ATOM 658 O O . VAL A 1 86 ? -13.437 15.681 -2.816 1.00 96.25 86 VAL A O 1
ATOM 661 N N . LYS A 1 87 ? -14.886 14.095 -3.427 1.00 97.06 87 LYS A N 1
ATOM 662 C CA . LYS A 1 87 ? -16.067 14.962 -3.290 1.00 97.06 87 LYS A CA 1
ATOM 663 C C . LYS A 1 87 ? -16.230 15.498 -1.870 1.00 97.06 87 LYS A C 1
ATOM 665 O O . LYS A 1 87 ? -16.681 16.631 -1.713 1.00 97.06 87 LYS A O 1
ATOM 670 N N . SER A 1 88 ? -15.905 14.701 -0.852 1.00 97.81 88 SER A N 1
ATOM 671 C CA . SER A 1 88 ? -15.963 15.134 0.545 1.00 97.81 88 SER A CA 1
ATOM 672 C C . SER A 1 88 ? -14.973 16.270 0.816 1.00 97.81 88 SER A C 1
ATOM 674 O O . SER A 1 88 ? -15.365 17.285 1.389 1.00 97.81 88 SER A O 1
ATOM 676 N N . CYS A 1 89 ? -13.729 16.146 0.343 1.00 97.88 89 CYS A N 1
ATOM 677 C CA . CYS A 1 89 ? -12.706 17.190 0.457 1.00 97.88 89 CYS A CA 1
ATOM 678 C C . CYS A 1 89 ? -13.097 18.469 -0.298 1.00 97.88 89 CYS A C 1
ATOM 680 O O . CYS A 1 89 ? -13.082 19.554 0.281 1.00 97.88 89 CYS A O 1
ATOM 682 N N . ASN A 1 90 ? -13.562 18.341 -1.543 1.00 97.00 90 ASN A N 1
ATOM 683 C CA . ASN A 1 90 ? -13.968 19.490 -2.356 1.00 97.00 90 ASN A CA 1
ATOM 684 C C . ASN A 1 90 ? -15.141 20.256 -1.725 1.00 97.00 90 ASN A C 1
ATOM 686 O O . ASN A 1 90 ? -15.189 21.483 -1.770 1.00 97.00 90 ASN A O 1
ATOM 690 N N . ARG A 1 91 ? -16.081 19.554 -1.075 1.00 97.75 91 ARG A N 1
ATOM 691 C CA . ARG A 1 91 ? -17.181 20.187 -0.323 1.00 97.75 91 ARG A CA 1
ATOM 692 C C . ARG A 1 91 ? -16.710 20.950 0.913 1.00 97.75 91 ARG A C 1
ATOM 694 O O . ARG A 1 91 ? -17.412 21.857 1.348 1.00 97.75 91 ARG A O 1
ATOM 701 N N . ALA A 1 92 ? -15.549 20.601 1.456 1.00 98.00 92 ALA A N 1
ATOM 702 C CA . ALA A 1 92 ? -14.890 21.352 2.518 1.00 98.00 92 ALA A CA 1
ATOM 703 C C . ALA A 1 92 ? -14.049 22.533 1.987 1.00 98.00 92 ALA A C 1
ATOM 705 O O . ALA A 1 92 ? -13.419 23.225 2.781 1.00 98.00 92 ALA A O 1
ATOM 706 N N . GLY A 1 93 ? -14.044 22.784 0.670 1.00 97.81 93 GLY A N 1
ATOM 707 C CA . GLY A 1 93 ? -13.277 23.865 0.045 1.00 97.81 93 GLY A CA 1
ATOM 708 C C . GLY A 1 93 ? -11.802 23.533 -0.194 1.00 97.81 93 GLY A C 1
ATOM 709 O O . GLY A 1 93 ? -10.996 24.451 -0.313 1.00 97.81 93 GLY A O 1
ATOM 710 N N . LEU A 1 94 ? -11.445 22.245 -0.231 1.00 98.00 94 LEU A N 1
ATOM 711 C CA . LEU A 1 94 ? -10.085 21.770 -0.488 1.00 98.00 94 LEU A CA 1
ATOM 712 C C . LEU A 1 94 ? -10.001 21.106 -1.861 1.00 98.00 94 LEU A C 1
ATOM 714 O O . LEU A 1 94 ? -10.834 20.260 -2.173 1.00 98.00 94 LEU A O 1
ATOM 718 N N . ASP A 1 95 ? -8.961 21.418 -2.627 1.00 96.56 95 ASP A N 1
ATOM 719 C CA . ASP A 1 95 ? -8.652 20.705 -3.865 1.00 96.56 95 ASP A CA 1
ATOM 720 C C . ASP A 1 95 ? -7.756 19.495 -3.569 1.00 96.56 95 ASP A C 1
ATOM 722 O O . ASP A 1 95 ? -6.688 19.621 -2.963 1.00 96.56 95 ASP A O 1
ATOM 726 N N . VAL A 1 96 ? -8.186 18.305 -3.992 1.00 96.06 96 VAL A N 1
ATOM 727 C CA . VAL A 1 96 ? -7.401 17.072 -3.834 1.00 96.06 96 VAL A CA 1
ATOM 728 C C . VAL A 1 96 ? -6.351 16.983 -4.936 1.00 96.06 96 VAL A C 1
ATOM 730 O O . VAL A 1 96 ? -6.696 16.857 -6.109 1.00 96.06 96 VAL A O 1
ATOM 733 N N . ALA A 1 97 ? -5.074 17.023 -4.549 1.00 95.31 97 ALA A N 1
ATOM 734 C CA . ALA A 1 97 ? -3.957 16.884 -5.480 1.00 95.31 97 ALA A CA 1
ATOM 735 C C . ALA A 1 97 ? -3.798 15.444 -5.987 1.00 95.31 97 ALA A C 1
ATOM 737 O O . ALA A 1 97 ? -3.609 15.238 -7.183 1.00 95.31 97 ALA A O 1
ATOM 738 N N . ASP A 1 98 ? -3.876 14.463 -5.082 1.00 93.56 98 ASP A N 1
ATOM 739 C CA . ASP A 1 98 ? -3.759 13.043 -5.414 1.00 93.56 98 ASP A CA 1
ATOM 740 C C . ASP A 1 98 ? -4.324 12.150 -4.292 1.00 93.56 98 ASP A C 1
ATOM 742 O O . ASP A 1 98 ? -4.600 12.625 -3.185 1.00 93.56 98 ASP A O 1
ATOM 746 N N . ILE A 1 99 ? -4.482 10.854 -4.571 1.00 94.06 99 ILE A N 1
ATOM 747 C CA . ILE A 1 99 ? -4.866 9.819 -3.604 1.00 94.06 99 ILE A CA 1
ATOM 748 C C . ILE A 1 99 ? -3.668 8.909 -3.351 1.00 94.06 99 ILE A C 1
ATOM 750 O O . ILE A 1 99 ? -3.077 8.364 -4.281 1.00 94.06 99 ILE A O 1
ATOM 754 N N . VAL A 1 100 ? -3.359 8.686 -2.074 1.00 94.81 100 VAL A N 1
ATOM 755 C CA . VAL A 1 100 ? -2.264 7.809 -1.656 1.00 94.81 100 VAL A CA 1
ATOM 756 C C . VAL A 1 100 ? -2.805 6.573 -0.947 1.00 94.81 100 VAL A C 1
ATOM 758 O O . VAL A 1 100 ? -3.766 6.649 -0.182 1.00 94.81 100 VAL A O 1
ATOM 761 N N . LEU A 1 101 ? -2.185 5.421 -1.203 1.00 94.88 101 LEU A N 1
ATOM 762 C CA . LEU A 1 101 ? -2.430 4.197 -0.449 1.00 94.88 101 LEU A CA 1
ATOM 763 C C . LEU A 1 101 ? -1.986 4.375 1.011 1.00 94.88 101 LEU A C 1
ATOM 765 O O . LEU A 1 101 ? -0.819 4.660 1.266 1.00 94.88 101 LEU A O 1
ATOM 769 N N . GLU A 1 102 ? -2.885 4.119 1.959 1.00 95.12 102 GLU A N 1
ATOM 770 C CA . GLU A 1 102 ? -2.619 4.250 3.398 1.00 95.12 102 GLU A CA 1
ATOM 771 C C . GLU A 1 102 ? -1.382 3.462 3.842 1.00 95.12 102 GLU A C 1
ATOM 773 O O . GLU A 1 102 ? -0.486 4.038 4.444 1.00 95.12 102 GLU A O 1
ATOM 778 N N . GLN A 1 103 ? -1.244 2.196 3.432 1.00 95.56 103 GLN A N 1
ATOM 779 C CA . GLN A 1 103 ? -0.071 1.379 3.758 1.00 95.56 103 GLN A CA 1
ATOM 780 C C . GLN A 1 103 ? 1.253 2.016 3.310 1.00 95.56 103 GLN A C 1
ATOM 782 O O . GLN A 1 103 ? 2.273 1.850 3.978 1.00 95.56 103 GLN A O 1
ATOM 787 N N . LEU A 1 104 ? 1.256 2.720 2.171 1.00 95.56 104 LEU A N 1
ATOM 788 C CA . LEU A 1 104 ? 2.443 3.420 1.688 1.00 95.56 104 LEU A CA 1
ATOM 789 C C . LEU A 1 104 ? 2.739 4.623 2.588 1.00 95.56 104 LEU A C 1
ATOM 791 O O . LEU A 1 104 ? 3.865 4.763 3.054 1.00 95.56 104 LEU A O 1
ATOM 795 N N . ALA A 1 105 ? 1.724 5.430 2.901 1.00 95.94 105 ALA A N 1
ATOM 796 C CA . ALA A 1 105 ? 1.862 6.576 3.798 1.00 95.94 105 ALA A CA 1
ATOM 797 C C . ALA A 1 105 ? 2.317 6.165 5.212 1.00 95.94 105 ALA A C 1
ATOM 799 O O . ALA A 1 105 ? 3.275 6.735 5.733 1.00 95.94 105 ALA A O 1
ATOM 800 N N . SER A 1 106 ? 1.704 5.135 5.804 1.00 97.44 106 SER A N 1
ATOM 801 C CA . SER A 1 106 ? 2.098 4.595 7.110 1.00 97.44 106 SER A CA 1
ATOM 802 C C . SER A 1 106 ? 3.541 4.083 7.083 1.00 97.44 106 SER A C 1
ATOM 804 O O . SER A 1 106 ? 4.299 4.340 8.016 1.00 97.44 106 SER A O 1
ATOM 806 N N . SER A 1 107 ? 3.975 3.448 5.985 1.00 97.62 107 SER A N 1
ATOM 807 C CA . SER A 1 107 ? 5.362 2.986 5.838 1.00 97.62 107 SER A CA 1
ATOM 808 C C . SER A 1 107 ? 6.389 4.119 5.830 1.00 97.62 107 SER A C 1
ATOM 810 O O . SER A 1 107 ? 7.496 3.928 6.321 1.00 97.62 107 SER A O 1
ATOM 812 N N . GLU A 1 108 ? 6.051 5.290 5.288 1.00 96.38 108 GLU A N 1
ATOM 813 C CA . GLU A 1 108 ? 6.934 6.464 5.316 1.00 96.38 108 GLU A CA 1
ATOM 814 C C . GLU A 1 108 ? 7.009 7.092 6.712 1.00 96.38 108 GLU A C 1
ATOM 816 O O . GLU A 1 108 ? 8.015 7.699 7.067 1.00 96.38 108 GLU A O 1
ATOM 821 N N . ALA A 1 109 ? 5.959 6.934 7.519 1.00 97.19 109 ALA A N 1
ATOM 822 C CA . ALA A 1 109 ? 5.915 7.482 8.868 1.00 97.19 109 ALA A CA 1
ATOM 823 C C . ALA A 1 109 ? 6.674 6.631 9.898 1.00 97.19 109 ALA A C 1
ATOM 825 O O . ALA A 1 109 ? 7.207 7.192 10.857 1.00 97.19 109 ALA A O 1
ATOM 826 N N . VAL A 1 110 ? 6.694 5.298 9.743 1.00 97.81 110 VAL A N 1
ATOM 827 C CA . VAL A 1 110 ? 7.144 4.392 10.822 1.00 97.81 110 VAL A CA 1
ATOM 828 C C . VAL A 1 110 ? 8.290 3.454 10.460 1.00 97.81 110 VAL A C 1
ATOM 830 O O . VAL A 1 110 ? 8.908 2.923 11.377 1.00 97.81 110 VAL A O 1
ATOM 833 N N . LEU A 1 111 ? 8.574 3.227 9.172 1.00 98.25 111 LEU A N 1
ATOM 834 C CA . LEU A 1 111 ? 9.624 2.297 8.754 1.00 98.25 111 LEU A CA 1
ATOM 835 C C . LEU A 1 111 ? 10.877 3.037 8.295 1.00 98.25 111 LEU A C 1
ATOM 837 O O . LEU A 1 111 ? 10.822 3.975 7.499 1.00 98.25 111 LEU A O 1
ATOM 841 N N . SER A 1 112 ? 12.024 2.543 8.736 1.00 98.38 112 SER A N 1
ATOM 842 C CA . SER A 1 112 ? 13.330 2.930 8.217 1.00 98.38 112 SER A CA 1
ATOM 843 C C . SER A 1 112 ? 13.614 2.288 6.848 1.00 98.38 112 SER A C 1
ATOM 845 O O . SER A 1 112 ? 13.052 1.238 6.512 1.00 98.38 112 SER A O 1
ATOM 847 N N . PRO A 1 113 ? 14.521 2.874 6.043 1.00 97.44 113 PRO A N 1
ATOM 848 C CA . PRO A 1 113 ? 14.988 2.245 4.809 1.00 97.44 113 PRO A CA 1
ATOM 849 C C . PRO A 1 113 ? 15.577 0.844 5.033 1.00 97.44 113 PRO A C 1
ATOM 851 O O . PRO A 1 113 ? 15.294 -0.060 4.252 1.00 97.44 113 PRO A O 1
ATOM 854 N N . ASP A 1 114 ? 16.322 0.644 6.125 1.00 98.31 114 ASP A N 1
ATOM 855 C CA . ASP A 1 114 ? 16.972 -0.634 6.447 1.00 98.31 114 ASP A CA 1
ATOM 856 C C . ASP A 1 114 ? 15.950 -1.746 6.732 1.00 98.31 114 ASP A C 1
ATOM 858 O O . ASP A 1 114 ? 16.128 -2.881 6.291 1.00 98.31 114 ASP A O 1
ATOM 862 N N . GLU A 1 115 ? 14.839 -1.433 7.408 1.00 98.31 115 GLU A N 1
ATOM 863 C CA . GLU A 1 115 ? 13.742 -2.389 7.621 1.00 98.31 115 GLU A CA 1
ATOM 864 C C . GLU A 1 115 ? 13.079 -2.787 6.298 1.00 98.31 115 GLU A C 1
ATOM 866 O O . GLU A 1 115 ? 12.811 -3.969 6.069 1.00 98.31 115 GLU A O 1
ATOM 871 N N . LYS A 1 116 ? 12.848 -1.820 5.397 1.00 97.88 116 LYS A N 1
ATOM 872 C CA . LYS A 1 116 ? 12.305 -2.093 4.054 1.00 97.88 116 LYS A CA 1
ATOM 873 C C . LYS A 1 116 ? 13.274 -2.940 3.218 1.00 97.88 116 LYS A C 1
ATOM 875 O O . LYS A 1 116 ? 12.823 -3.758 2.417 1.00 97.88 116 LYS A O 1
ATOM 880 N N . GLU A 1 117 ? 14.582 -2.758 3.399 1.00 96.69 117 GLU A N 1
ATOM 881 C CA . GLU A 1 117 ? 15.633 -3.527 2.727 1.00 96.69 117 GLU A CA 1
ATOM 882 C C . GLU A 1 117 ? 15.676 -4.983 3.208 1.00 96.69 117 GLU A C 1
ATOM 884 O O . GLU A 1 117 ? 15.544 -5.903 2.401 1.00 96.69 117 GLU A O 1
ATOM 889 N N . LEU A 1 118 ? 15.799 -5.190 4.523 1.00 97.69 118 LEU A N 1
ATOM 890 C CA . LEU A 1 118 ? 15.896 -6.515 5.149 1.00 97.69 118 LEU A CA 1
ATOM 891 C C . LEU A 1 118 ? 14.614 -7.337 5.007 1.00 97.69 118 LEU A C 1
ATOM 893 O O . LEU A 1 118 ? 14.662 -8.566 4.943 1.00 97.69 118 LEU A O 1
ATOM 897 N N . GLY A 1 119 ? 13.476 -6.651 4.965 1.00 98.12 119 GLY A N 1
ATOM 898 C CA . GLY A 1 119 ? 12.159 -7.250 4.899 1.00 98.12 119 GLY A CA 1
ATOM 899 C C . GLY A 1 119 ? 11.358 -6.981 6.165 1.00 98.12 119 GLY A C 1
ATOM 900 O O . GLY A 1 119 ? 11.777 -7.312 7.274 1.00 98.12 119 GLY A O 1
ATOM 901 N N . VAL A 1 120 ? 10.167 -6.411 5.998 1.00 98.56 120 VAL A N 1
ATOM 902 C CA . VAL A 1 120 ? 9.293 -6.027 7.109 1.00 98.56 120 VAL A CA 1
ATOM 903 C C . VAL A 1 120 ? 7.827 -6.152 6.713 1.00 98.56 120 VAL A C 1
ATOM 905 O O . VAL A 1 120 ? 7.434 -5.860 5.582 1.00 98.56 120 VAL A O 1
ATOM 908 N N . CYS A 1 121 ? 7.008 -6.599 7.664 1.00 98.50 121 CYS A N 1
ATOM 909 C CA . CYS A 1 121 ? 5.556 -6.595 7.553 1.00 98.50 121 CYS A CA 1
ATOM 910 C C . CYS A 1 121 ? 5.004 -5.447 8.400 1.00 98.50 121 CYS A C 1
ATOM 912 O O . CYS A 1 121 ? 5.094 -5.480 9.627 1.00 98.50 121 CYS A O 1
ATOM 914 N N . LEU A 1 122 ? 4.436 -4.443 7.742 1.00 98.38 122 LEU A N 1
ATOM 915 C CA . LEU A 1 122 ? 3.669 -3.388 8.383 1.00 98.38 122 LEU A CA 1
ATOM 916 C C . LEU A 1 122 ? 2.233 -3.871 8.584 1.00 98.38 122 LEU A C 1
ATOM 918 O O . LEU A 1 122 ? 1.593 -4.310 7.626 1.00 98.38 122 LEU A O 1
ATOM 922 N N . VAL A 1 123 ? 1.734 -3.758 9.814 1.00 98.19 123 VAL A N 1
ATOM 923 C CA . VAL A 1 123 ? 0.342 -4.050 10.173 1.00 98.19 123 VAL A CA 1
ATOM 924 C C . VAL A 1 123 ? -0.242 -2.817 10.850 1.00 98.19 123 VAL A C 1
ATOM 926 O O . VAL A 1 123 ? 0.122 -2.496 11.979 1.00 98.19 123 VAL A O 1
ATOM 929 N N . ASP A 1 124 ? -1.134 -2.133 10.147 1.00 97.50 124 ASP A N 1
ATOM 930 C CA . ASP A 1 124 ? -1.821 -0.930 10.607 1.00 97.50 124 ASP A CA 1
ATOM 931 C C . ASP A 1 124 ? -3.247 -1.295 11.035 1.00 97.50 124 ASP A C 1
ATOM 933 O O . ASP A 1 124 ? -4.044 -1.766 10.225 1.00 97.50 124 ASP A O 1
ATOM 937 N N . ILE A 1 125 ? -3.557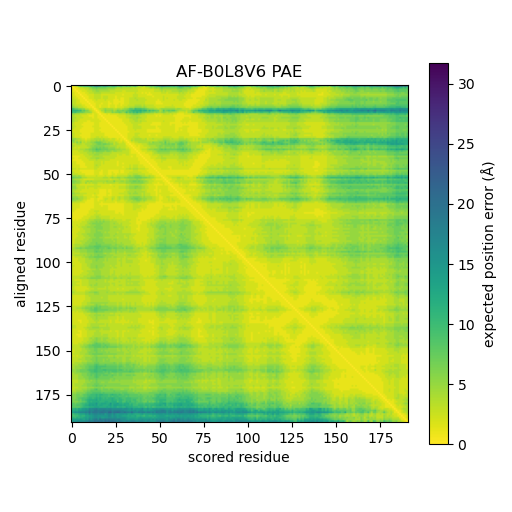 -1.164 12.326 1.00 97.50 125 ILE A N 1
ATOM 938 C CA . ILE A 1 125 ? -4.854 -1.556 12.892 1.00 97.50 125 ILE A CA 1
ATOM 939 C C . ILE A 1 125 ? -5.691 -0.298 13.114 1.00 97.50 125 ILE A C 1
ATOM 941 O O . ILE A 1 125 ? -5.608 0.354 14.158 1.00 97.50 125 ILE A O 1
ATOM 945 N N . GLY A 1 126 ? -6.545 0.006 12.140 1.00 96.62 126 GLY A N 1
ATOM 946 C CA . GLY A 1 126 ? -7.493 1.109 12.199 1.00 96.62 126 GLY A CA 1
ATOM 947 C C . GLY A 1 126 ? -8.794 0.754 12.925 1.00 96.62 126 GLY A C 1
ATOM 948 O O . GLY A 1 126 ? -8.945 -0.281 13.577 1.00 96.62 126 GLY A O 1
ATOM 949 N N . GLY A 1 127 ? -9.795 1.628 12.799 1.00 96.56 127 GLY A N 1
ATOM 950 C CA . GLY A 1 127 ? -11.121 1.399 13.386 1.00 96.56 127 GLY A CA 1
ATOM 951 C C . GLY A 1 127 ? -11.920 0.316 12.652 1.00 96.56 127 GLY A C 1
ATOM 952 O O . GLY A 1 127 ? -12.455 -0.601 13.275 1.00 96.56 127 GLY A O 1
ATOM 953 N N . GLY A 1 128 ? -12.013 0.415 11.324 1.00 95.88 128 GLY A N 1
ATOM 954 C CA . GLY A 1 128 ? -12.810 -0.502 10.498 1.00 95.88 128 GLY A CA 1
ATOM 955 C C . GLY A 1 128 ? -12.010 -1.618 9.827 1.00 95.88 128 GLY A C 1
ATOM 956 O O . GLY A 1 128 ? -12.568 -2.681 9.552 1.00 95.88 128 GLY A O 1
ATOM 957 N N . THR A 1 129 ? -10.726 -1.384 9.568 1.00 96.38 129 THR A N 1
ATOM 958 C CA . THR A 1 129 ? -9.852 -2.284 8.813 1.00 96.38 129 THR A CA 1
ATOM 959 C C . THR A 1 129 ? -8.510 -2.467 9.499 1.00 96.38 129 THR A C 1
ATOM 961 O O . THR A 1 129 ? -8.130 -1.690 10.375 1.00 96.38 129 THR A O 1
ATOM 964 N N . THR A 1 130 ? -7.827 -3.534 9.096 1.00 97.31 130 THR A N 1
ATOM 965 C CA . THR A 1 130 ? -6.422 -3.773 9.388 1.00 97.31 130 THR A CA 1
ATOM 966 C C . THR A 1 130 ? -5.710 -3.893 8.057 1.00 97.31 130 THR A C 1
ATOM 968 O O . THR A 1 130 ? -6.027 -4.769 7.243 1.00 97.31 130 THR A O 1
ATOM 971 N N . ASP A 1 131 ? -4.765 -3.005 7.836 1.00 97.12 131 ASP A N 1
ATOM 972 C CA . ASP A 1 131 ? -4.084 -2.798 6.580 1.00 97.12 131 ASP A CA 1
ATOM 973 C C . ASP A 1 131 ? -2.672 -3.379 6.679 1.00 97.12 131 ASP A C 1
ATOM 975 O O . ASP A 1 131 ? -1.934 -3.139 7.630 1.00 97.12 131 ASP A O 1
ATOM 979 N N . ILE A 1 132 ? -2.310 -4.223 5.713 1.00 97.62 132 ILE A N 1
ATOM 980 C CA . ILE A 1 132 ? -1.052 -4.972 5.716 1.00 97.62 132 ILE A CA 1
ATOM 981 C C . ILE A 1 132 ? -0.246 -4.597 4.481 1.00 97.62 132 ILE A C 1
ATOM 983 O O . ILE A 1 132 ? -0.770 -4.643 3.363 1.00 97.62 132 ILE A O 1
ATOM 987 N N . ALA A 1 133 ? 1.040 -4.310 4.670 1.00 98.00 133 ALA A N 1
ATOM 988 C CA . ALA A 1 133 ? 2.013 -4.230 3.588 1.00 98.00 133 ALA A CA 1
ATOM 989 C C . ALA A 1 133 ? 3.293 -4.981 3.937 1.00 98.00 133 ALA A C 1
ATOM 991 O O . ALA A 1 133 ? 3.798 -4.900 5.051 1.00 98.00 133 ALA A O 1
ATOM 992 N N . ILE A 1 134 ? 3.825 -5.701 2.955 1.00 98.31 134 ILE A N 1
ATOM 993 C CA . ILE A 1 134 ? 5.105 -6.395 3.072 1.00 98.31 134 ILE A CA 1
ATOM 994 C C . ILE A 1 134 ? 6.096 -5.680 2.173 1.00 98.31 134 ILE A C 1
ATOM 996 O O . ILE A 1 134 ? 5.840 -5.520 0.977 1.00 98.31 134 ILE A O 1
ATOM 1000 N N . PHE A 1 135 ? 7.226 -5.297 2.748 1.00 98.50 135 PHE A N 1
ATOM 1001 C CA . PHE A 1 135 ? 8.379 -4.762 2.041 1.00 98.50 135 PHE A CA 1
ATOM 1002 C C . PHE A 1 135 ? 9.514 -5.776 2.111 1.00 98.50 135 PHE A C 1
ATOM 1004 O O . PHE A 1 135 ? 9.627 -6.500 3.098 1.00 98.50 135 PHE A O 1
ATOM 1011 N N . ALA A 1 136 ? 10.320 -5.839 1.060 1.00 97.19 136 ALA A N 1
ATOM 1012 C CA . ALA A 1 136 ? 11.604 -6.534 1.026 1.00 97.19 136 ALA A CA 1
ATOM 1013 C C . ALA A 1 136 ? 12.437 -5.931 -0.103 1.00 97.19 136 ALA A C 1
ATOM 1015 O O . ALA A 1 136 ? 11.859 -5.448 -1.080 1.00 97.19 136 ALA A O 1
ATOM 1016 N N . GLU A 1 137 ? 13.765 -5.961 0.006 1.00 95.56 137 GLU A N 1
ATOM 1017 C CA . GLU A 1 137 ? 14.660 -5.400 -1.017 1.00 95.56 137 GLU A CA 1
ATOM 1018 C C . GLU A 1 137 ? 14.262 -3.954 -1.364 1.00 95.56 137 GLU A C 1
ATOM 1020 O O . GLU A 1 137 ? 14.213 -3.558 -2.533 1.00 95.56 137 GLU A O 1
ATOM 1025 N N . GLY A 1 138 ? 13.885 -3.178 -0.343 1.00 94.50 138 GLY A N 1
ATOM 1026 C CA . GLY A 1 138 ? 13.557 -1.756 -0.442 1.00 94.50 138 GLY A CA 1
ATOM 1027 C C . GLY A 1 138 ? 12.254 -1.438 -1.179 1.00 94.50 138 GLY A C 1
ATOM 1028 O O . GLY A 1 138 ? 11.941 -0.264 -1.360 1.00 94.50 138 GLY A O 1
ATOM 1029 N N . ALA A 1 139 ? 11.477 -2.445 -1.586 1.00 96.31 139 ALA A N 1
ATOM 1030 C CA . ALA A 1 139 ? 10.249 -2.257 -2.348 1.00 96.31 139 ALA A CA 1
ATOM 1031 C C . ALA A 1 139 ? 9.055 -2.993 -1.735 1.00 96.31 139 ALA A C 1
ATOM 1033 O O . ALA A 1 139 ? 9.187 -4.018 -1.066 1.00 96.31 139 ALA A O 1
ATOM 1034 N N . ILE A 1 140 ? 7.854 -2.484 -2.005 1.00 97.25 140 ILE A N 1
ATOM 1035 C CA . ILE A 1 140 ? 6.610 -3.129 -1.587 1.00 97.25 140 ILE A CA 1
ATOM 1036 C C . ILE A 1 140 ? 6.371 -4.398 -2.411 1.00 97.25 140 ILE A C 1
ATOM 1038 O O . ILE A 1 140 ? 6.318 -4.362 -3.638 1.00 97.25 140 ILE A O 1
ATOM 1042 N N . LYS A 1 141 ? 6.214 -5.541 -1.750 1.00 96.81 141 LYS A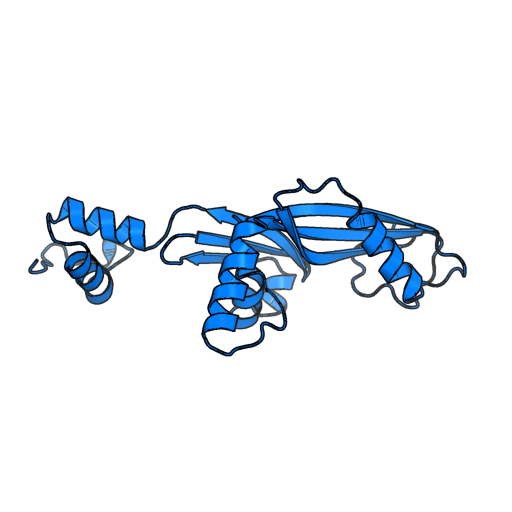 N 1
ATOM 1043 C CA . LYS A 1 141 ? 6.024 -6.852 -2.391 1.00 96.81 141 LYS A CA 1
ATOM 1044 C C . LYS A 1 141 ? 4.569 -7.311 -2.370 1.00 96.81 141 LYS A C 1
ATOM 1046 O O . LYS A 1 141 ? 4.137 -8.035 -3.271 1.00 96.81 141 LYS A O 1
ATOM 1051 N N . TYR A 1 142 ? 3.813 -6.892 -1.356 1.00 97.12 142 TYR A N 1
ATOM 1052 C CA . TYR A 1 142 ? 2.431 -7.313 -1.152 1.00 97.12 142 TYR A CA 1
ATOM 1053 C C . TYR A 1 142 ? 1.637 -6.287 -0.345 1.00 97.12 142 TYR A C 1
ATOM 1055 O O . TYR A 1 142 ? 2.181 -5.640 0.548 1.00 97.12 142 TYR A O 1
ATOM 1063 N N . THR A 1 143 ? 0.337 -6.198 -0.624 1.00 97.31 143 THR A N 1
ATOM 1064 C CA . THR A 1 143 ? -0.628 -5.429 0.167 1.00 97.31 143 THR A CA 1
ATOM 1065 C C . THR A 1 143 ? -1.904 -6.231 0.374 1.00 97.31 143 THR A C 1
ATOM 1067 O O . THR A 1 143 ? -2.327 -6.997 -0.495 1.00 97.31 143 THR A O 1
ATOM 1070 N N . SER A 1 144 ? -2.534 -6.052 1.530 1.00 95.25 144 SER A N 1
ATOM 1071 C CA . SER A 1 144 ? -3.829 -6.649 1.844 1.00 95.25 144 SER A CA 1
ATOM 1072 C C . SER A 1 144 ? -4.594 -5.783 2.830 1.00 95.25 144 SER A C 1
ATOM 1074 O O . SER A 1 144 ? -4.005 -5.035 3.603 1.00 95.25 144 SER A O 1
ATOM 1076 N N . VAL A 1 145 ? -5.915 -5.927 2.815 1.00 95.81 145 VAL A N 1
ATOM 1077 C CA . VAL A 1 145 ? -6.820 -5.259 3.749 1.00 95.81 145 VAL A CA 1
ATOM 1078 C C . VAL A 1 145 ? -7.729 -6.307 4.359 1.00 95.81 145 VAL A C 1
ATOM 1080 O O . VAL A 1 145 ? -8.404 -7.044 3.637 1.00 95.81 145 VAL A O 1
ATOM 1083 N N . LEU A 1 146 ? -7.757 -6.368 5.683 1.00 95.44 146 LEU A N 1
ATOM 1084 C CA . LEU A 1 146 ? -8.690 -7.187 6.439 1.00 95.44 146 LEU A CA 1
ATOM 1085 C C . LEU A 1 146 ? -9.837 -6.302 6.923 1.00 95.44 146 LEU A C 1
ATOM 1087 O O . LEU A 1 146 ? -9.613 -5.230 7.480 1.00 95.44 146 LEU A O 1
ATOM 1091 N N . SER A 1 147 ? -11.078 -6.755 6.740 1.00 94.44 147 SER A N 1
ATOM 1092 C CA . SER A 1 147 ? -12.279 -6.082 7.259 1.00 94.44 147 SER A CA 1
ATOM 1093 C C . SER A 1 147 ? -12.479 -6.370 8.750 1.00 94.44 147 SER A C 1
ATOM 1095 O O . SER A 1 147 ? -13.518 -6.875 9.160 1.00 94.44 147 SER A O 1
ATOM 1097 N N . LEU A 1 148 ? -11.441 -6.103 9.538 1.00 95.75 148 LEU A N 1
ATOM 1098 C CA . LEU A 1 148 ? -11.395 -6.264 10.984 1.00 95.75 148 LEU A CA 1
ATOM 1099 C C . LEU A 1 148 ? -10.548 -5.127 11.554 1.00 95.75 148 LEU A C 1
ATOM 1101 O O . LEU A 1 148 ? -9.501 -4.817 11.005 1.00 95.75 148 LEU A O 1
ATOM 1105 N N . GLY A 1 149 ? -10.974 -4.524 12.654 1.00 96.50 149 GLY A N 1
ATOM 1106 C CA . GLY A 1 149 ? -10.295 -3.378 13.258 1.00 96.50 149 GLY A CA 1
ATOM 1107 C C . GLY A 1 149 ? -10.845 -3.080 14.647 1.00 96.50 149 GLY A C 1
ATOM 1108 O O . GLY A 1 149 ? -11.693 -3.817 15.157 1.00 96.50 149 GLY A O 1
ATOM 1109 N N . GLY A 1 150 ? -10.402 -1.981 15.250 1.00 97.69 150 GLY A N 1
ATOM 1110 C CA . GLY A 1 150 ? -10.713 -1.613 16.631 1.00 97.69 150 GLY A CA 1
ATOM 1111 C C . GLY A 1 150 ? -12.205 -1.497 16.961 1.00 97.69 150 GLY A C 1
ATOM 1112 O O . GLY A 1 150 ? -12.575 -1.741 18.105 1.00 97.69 150 GLY A O 1
ATOM 1113 N N . ASN A 1 151 ? -13.072 -1.187 15.992 1.00 97.88 151 ASN A N 1
ATOM 1114 C CA . ASN A 1 151 ? -14.523 -1.108 16.205 1.00 97.88 151 ASN A CA 1
ATOM 1115 C C . ASN A 1 151 ? -15.147 -2.479 16.490 1.00 97.88 151 ASN A C 1
ATOM 1117 O O . ASN A 1 151 ? -16.145 -2.560 17.202 1.00 97.88 151 ASN A O 1
ATOM 1121 N N . HIS A 1 152 ? -14.559 -3.552 15.955 1.00 97.69 152 HIS A N 1
ATOM 1122 C CA . HIS A 1 152 ? -15.005 -4.916 16.233 1.00 97.69 152 HIS A CA 1
ATOM 1123 C C . HIS A 1 152 ? -14.695 -5.283 17.685 1.00 97.69 152 HIS A C 1
ATOM 1125 O O . HIS A 1 152 ? -15.569 -5.776 18.389 1.00 97.69 152 HIS A O 1
ATOM 1131 N N . LEU A 1 153 ? -13.503 -4.915 18.169 1.00 96.38 153 LEU A N 1
ATOM 1132 C CA . LEU A 1 153 ? -13.141 -5.076 19.577 1.00 96.38 153 LEU A CA 1
ATOM 1133 C C . LEU A 1 153 ? -14.072 -4.273 20.497 1.00 96.38 153 LEU A C 1
ATOM 1135 O O . LEU A 1 153 ? -14.548 -4.787 21.505 1.00 96.38 153 LEU A O 1
ATOM 1139 N N . THR A 1 154 ? -14.377 -3.025 20.139 1.00 98.00 154 THR A N 1
ATOM 1140 C CA . THR A 1 154 ? -15.335 -2.199 20.887 1.00 98.00 154 THR A CA 1
ATOM 1141 C C . THR A 1 154 ? -16.714 -2.846 20.955 1.00 98.00 154 THR A C 1
ATOM 1143 O O . THR A 1 154 ? -17.344 -2.840 22.011 1.00 98.00 154 THR A O 1
ATOM 1146 N N . ASN A 1 155 ? -17.177 -3.432 19.850 1.00 98.12 155 ASN A N 1
ATOM 1147 C CA . ASN A 1 155 ? -18.445 -4.148 19.808 1.00 98.12 155 ASN A CA 1
ATOM 1148 C C . ASN A 1 155 ? -18.441 -5.382 20.721 1.00 98.12 155 ASN A C 1
ATOM 1150 O O . ASN A 1 155 ? -19.402 -5.594 21.458 1.00 98.12 155 ASN A O 1
ATOM 1154 N N . ASP A 1 156 ? -17.358 -6.155 20.733 1.00 97.50 156 ASP A N 1
ATOM 1155 C CA . ASP A 1 156 ? -17.245 -7.329 21.602 1.00 97.50 156 ASP A CA 1
ATOM 1156 C C . ASP A 1 156 ? -17.271 -6.939 23.087 1.00 97.50 156 ASP A C 1
ATOM 1158 O O . ASP A 1 156 ? -17.952 -7.587 23.885 1.00 97.50 156 ASP A O 1
ATOM 1162 N N . ILE A 1 157 ? -16.618 -5.830 23.455 1.00 96.94 157 ILE A N 1
ATOM 1163 C CA . ILE A 1 157 ? -16.684 -5.256 24.809 1.00 96.94 157 ILE A CA 1
ATOM 1164 C C . ILE A 1 157 ? -18.117 -4.821 25.141 1.00 96.94 157 ILE A C 1
ATOM 1166 O O . ILE A 1 157 ? -18.632 -5.162 26.207 1.00 96.94 157 ILE A O 1
ATOM 1170 N N . ALA A 1 158 ? -18.780 -4.102 24.231 1.00 98.00 158 ALA A N 1
ATOM 1171 C CA . ALA A 1 158 ? -20.153 -3.635 24.417 1.00 98.00 158 ALA A CA 1
ATOM 1172 C C . ALA A 1 158 ? -21.122 -4.799 24.667 1.00 98.00 158 ALA A C 1
ATOM 1174 O O . ALA A 1 158 ? -21.929 -4.752 25.595 1.00 98.00 158 ALA A O 1
ATOM 1175 N N . VAL A 1 159 ? -21.012 -5.869 23.876 1.00 97.88 159 VAL A N 1
ATOM 1176 C CA . VAL A 1 159 ? -21.837 -7.075 24.017 1.00 97.88 159 VAL A CA 1
ATOM 1177 C C . VAL A 1 159 ? -21.500 -7.829 25.303 1.00 97.88 159 VAL A C 1
ATOM 1179 O O . VAL A 1 159 ? -22.408 -8.180 26.059 1.00 97.88 159 VAL A O 1
ATOM 1182 N N . GLY A 1 160 ? -20.212 -8.059 25.572 1.00 96.75 160 GLY A N 1
ATOM 1183 C CA . GLY A 1 160 ? -19.746 -8.822 26.731 1.00 96.75 160 GLY A CA 1
ATOM 1184 C C . GLY A 1 160 ? -20.110 -8.169 28.063 1.00 96.75 160 GLY A C 1
ATOM 1185 O O . GLY A 1 160 ? -20.545 -8.855 28.987 1.00 96.75 160 GLY A O 1
ATOM 1186 N N . LEU A 1 161 ? -20.003 -6.841 28.137 1.00 95.44 161 LEU A N 1
ATOM 1187 C CA . LEU A 1 161 ? -20.303 -6.055 29.335 1.00 95.44 161 LEU A CA 1
ATOM 1188 C C . LEU A 1 161 ? -21.721 -5.460 29.340 1.00 95.44 161 LEU A C 1
ATOM 1190 O O . LEU A 1 161 ? -22.115 -4.826 30.313 1.00 95.44 161 LEU A O 1
ATOM 1194 N N . ARG A 1 162 ? -22.502 -5.677 28.272 1.00 96.56 162 ARG A N 1
ATOM 1195 C CA . ARG A 1 162 ? -23.871 -5.154 28.086 1.00 96.56 162 ARG A CA 1
ATOM 1196 C C . ARG A 1 162 ? -23.971 -3.637 28.278 1.00 96.56 162 ARG A C 1
ATOM 1198 O O . ARG A 1 162 ? -24.906 -3.143 28.905 1.00 96.56 162 ARG A O 1
ATOM 1205 N N . THR A 1 163 ? -23.020 -2.907 27.709 1.00 96.31 163 THR A N 1
ATOM 1206 C CA . THR A 1 163 ? -22.914 -1.447 27.819 1.00 96.31 163 THR A CA 1
ATOM 1207 C C . THR A 1 163 ? -23.026 -0.788 26.437 1.00 96.31 163 THR A C 1
ATOM 1209 O O . THR A 1 163 ? -22.729 -1.439 25.429 1.00 96.31 163 THR A O 1
ATOM 1212 N N . PRO A 1 164 ? -23.480 0.475 26.317 1.00 97.56 164 PRO A N 1
ATOM 1213 C CA . PRO A 1 164 ? -23.519 1.164 25.029 1.00 97.56 164 PRO A CA 1
ATOM 1214 C C . PRO A 1 164 ? -22.139 1.243 24.357 1.00 97.56 164 PRO A C 1
ATOM 1216 O O . PRO A 1 164 ? -21.124 1.408 25.029 1.00 97.56 164 PRO A O 1
ATOM 1219 N N . MET A 1 165 ? -22.101 1.236 23.017 1.00 97.38 165 MET A N 1
ATOM 1220 C CA . MET A 1 165 ? -20.856 1.320 22.225 1.00 97.38 165 MET A CA 1
ATOM 1221 C C . MET A 1 165 ? -19.937 2.477 22.639 1.00 97.38 165 MET A C 1
ATOM 1223 O O . MET A 1 165 ? -18.720 2.324 22.667 1.00 97.38 165 MET A O 1
ATOM 1227 N N . ALA A 1 166 ? -20.516 3.634 22.971 1.00 97.50 166 ALA A N 1
ATOM 1228 C CA . ALA A 1 166 ? -19.752 4.802 23.397 1.00 97.50 166 ALA A CA 1
ATOM 1229 C C . ALA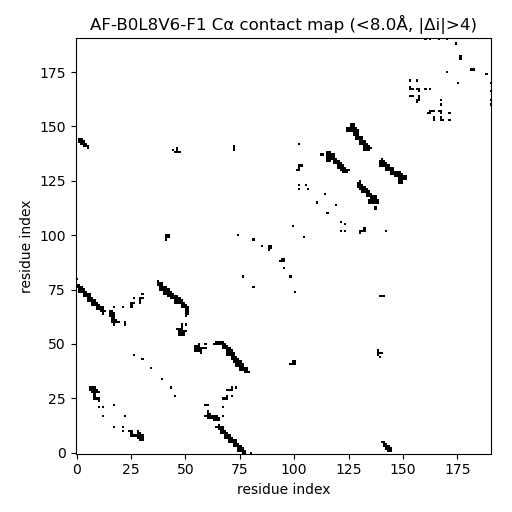 A 1 166 ? -19.035 4.579 24.740 1.00 97.50 166 ALA A C 1
ATOM 1231 O O . ALA A 1 166 ? -17.905 5.031 24.904 1.00 97.50 166 ALA A O 1
ATOM 1232 N N . GLU A 1 167 ? -19.660 3.866 25.682 1.00 97.25 167 GLU A N 1
ATOM 1233 C CA . GLU A 1 167 ? -19.027 3.518 26.958 1.00 97.25 167 GLU A CA 1
ATOM 1234 C C . GLU A 1 167 ? -18.018 2.379 26.780 1.00 97.25 167 GLU A C 1
ATOM 1236 O O . GLU A 1 167 ? -16.918 2.450 27.320 1.00 97.25 167 GLU A O 1
ATOM 1241 N N . ALA A 1 168 ? -18.318 1.390 25.933 1.00 97.94 168 ALA A N 1
ATOM 1242 C CA . ALA A 1 168 ? -17.369 0.335 25.577 1.00 97.94 168 ALA A CA 1
ATOM 1243 C C . ALA A 1 168 ? -16.075 0.889 24.955 1.00 97.94 168 ALA A C 1
ATOM 1245 O O . ALA A 1 168 ? -14.986 0.420 25.283 1.00 97.94 168 ALA A O 1
ATOM 1246 N N . GLU A 1 169 ? -16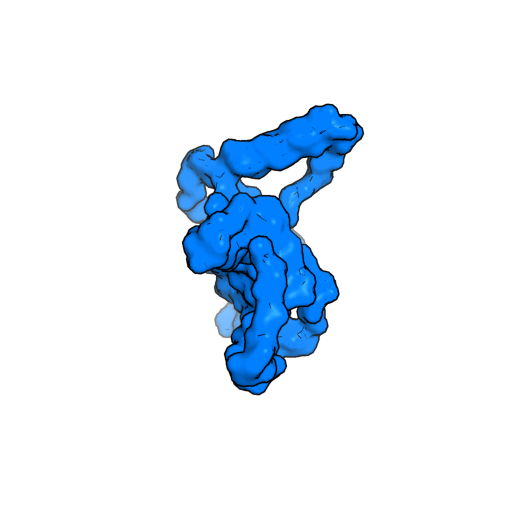.166 1.913 24.099 1.00 97.81 169 GLU A N 1
ATOM 1247 C CA . GLU A 1 169 ? -14.986 2.570 23.524 1.00 97.81 169 GLU A CA 1
ATOM 1248 C C . GLU A 1 169 ? -14.144 3.248 24.606 1.00 97.81 169 GLU A C 1
ATOM 1250 O O . GLU A 1 169 ? -12.923 3.098 24.622 1.00 97.81 169 GLU A O 1
ATOM 1255 N N . LYS A 1 170 ? -14.789 3.946 25.551 1.00 97.56 170 LYS A N 1
ATOM 1256 C CA . LYS A 1 170 ? -14.091 4.556 26.691 1.00 97.56 170 LYS A CA 1
ATOM 1257 C C . LYS A 1 170 ? -13.410 3.498 27.551 1.00 97.56 170 LYS A C 1
ATOM 1259 O O . LYS A 1 170 ? -12.272 3.703 27.962 1.00 97.56 170 LYS A O 1
ATOM 1264 N N . ILE A 1 171 ? -14.073 2.367 27.797 1.00 96.12 171 ILE A N 1
ATOM 1265 C CA . ILE A 1 171 ? -13.496 1.242 28.541 1.00 96.12 171 ILE A CA 1
ATOM 1266 C C . ILE A 1 171 ? -12.271 0.697 27.804 1.00 96.12 171 ILE A C 1
ATOM 1268 O O . ILE A 1 171 ? -11.208 0.580 28.410 1.00 96.12 171 ILE A O 1
ATOM 1272 N N . LYS A 1 172 ? -12.382 0.438 26.494 1.00 96.56 172 LYS A N 1
ATOM 1273 C CA . LYS A 1 172 ? -11.269 -0.024 25.652 1.00 96.56 172 LYS A CA 1
ATOM 1274 C C . LYS A 1 172 ? -10.072 0.926 25.728 1.00 96.56 172 LYS A C 1
ATOM 1276 O O . LYS A 1 172 ? -8.949 0.473 25.905 1.00 96.56 172 LYS A O 1
ATOM 1281 N N . GLN A 1 173 ? -10.302 2.233 25.609 1.00 96.56 173 GLN A N 1
ATOM 1282 C CA . GLN A 1 173 ? -9.233 3.236 25.625 1.00 96.56 173 GLN A CA 1
ATOM 1283 C C . GLN A 1 173 ? -8.605 3.414 27.012 1.00 96.56 173 GLN A C 1
ATOM 1285 O O . GLN A 1 173 ? -7.401 3.633 27.112 1.00 96.56 173 GLN A O 1
ATOM 1290 N N . LYS A 1 174 ? -9.406 3.336 28.081 1.00 95.12 174 LYS A N 1
ATOM 1291 C CA . LYS A 1 174 ? -8.950 3.606 29.451 1.00 95.12 174 LYS A CA 1
ATOM 1292 C C . LYS A 1 174 ? -8.325 2.390 30.137 1.00 95.12 174 LYS A C 1
ATOM 1294 O O . LYS A 1 174 ? -7.407 2.564 30.931 1.00 95.12 174 LYS A O 1
ATOM 1299 N N . TYR A 1 175 ? -8.828 1.192 29.848 1.00 93.56 175 TYR A N 1
ATOM 1300 C CA . TYR A 1 175 ? -8.481 -0.043 30.561 1.00 93.56 175 TYR A CA 1
ATOM 1301 C C . TYR A 1 175 ? -8.022 -1.180 29.635 1.00 93.56 175 TYR A C 1
ATOM 1303 O O . TYR A 1 175 ? -7.762 -2.285 30.104 1.00 93.56 175 TYR A O 1
ATOM 1311 N N . GLY A 1 176 ? -7.951 -0.956 28.320 1.00 93.19 176 GLY A N 1
ATOM 1312 C CA . GLY A 1 176 ? -7.581 -1.993 27.361 1.00 93.19 176 GLY A CA 1
ATOM 1313 C C . GLY A 1 176 ? -6.186 -2.562 27.618 1.00 93.19 176 GLY A C 1
ATOM 1314 O O . GLY A 1 176 ? -5.209 -1.826 27.732 1.00 93.19 176 GLY A O 1
ATOM 1315 N N . CYS A 1 177 ? -6.088 -3.891 27.652 1.00 93.81 177 CYS A N 1
ATOM 1316 C CA . CYS A 1 177 ? -4.824 -4.609 27.742 1.00 93.81 177 CYS A CA 1
ATOM 1317 C C . CYS A 1 177 ? -4.824 -5.785 26.761 1.00 93.81 177 CYS A C 1
ATOM 1319 O O . CYS A 1 177 ? -5.716 -6.630 26.790 1.00 93.81 177 CYS A O 1
ATOM 1321 N N . CYS A 1 178 ? -3.808 -5.856 25.899 1.00 92.81 178 CYS A N 1
ATOM 1322 C CA . CYS A 1 178 ? -3.702 -6.910 24.886 1.00 92.81 178 CYS A CA 1
ATOM 1323 C C . CYS A 1 178 ? -3.083 -8.212 25.419 1.00 92.81 178 CYS A C 1
ATOM 1325 O O . CYS A 1 178 ? -3.030 -9.199 24.687 1.00 92.81 178 CYS A O 1
ATOM 1327 N N . LEU A 1 179 ? -2.603 -8.234 26.669 1.00 94.06 179 LEU A N 1
ATOM 1328 C CA . LEU A 1 179 ? -1.990 -9.412 27.275 1.00 94.06 179 LEU A CA 1
ATOM 1329 C C . LEU A 1 179 ? -2.595 -9.684 28.651 1.00 94.06 179 LEU A C 1
ATOM 1331 O O . LEU A 1 179 ? -2.330 -8.969 29.612 1.00 94.06 179 LEU A O 1
ATOM 1335 N N . SER A 1 180 ? -3.352 -10.775 28.764 1.00 90.44 180 SER A N 1
ATOM 1336 C CA . SER A 1 180 ? -4.043 -11.151 30.006 1.00 90.44 180 SER A CA 1
ATOM 1337 C C . SER A 1 180 ? -3.108 -11.323 31.206 1.00 90.44 180 SER A C 1
ATOM 1339 O O . SER A 1 180 ? -3.511 -11.065 32.332 1.00 90.44 180 SER A O 1
ATOM 1341 N N . ALA A 1 181 ? -1.848 -11.707 30.980 1.00 93.56 181 ALA A N 1
ATOM 1342 C CA . ALA A 1 181 ? -0.849 -11.858 32.037 1.00 93.56 181 ALA A CA 1
ATOM 1343 C C . ALA A 1 181 ? -0.465 -10.538 32.734 1.00 93.56 181 ALA A C 1
ATOM 1345 O O . ALA A 1 181 ? 0.115 -10.583 33.816 1.00 93.56 181 ALA A O 1
ATOM 1346 N N . LEU A 1 182 ? -0.757 -9.384 32.124 1.00 92.12 182 LEU A N 1
ATOM 1347 C CA . LEU A 1 182 ? -0.499 -8.066 32.711 1.00 92.12 182 LEU A CA 1
ATOM 1348 C C . LEU A 1 182 ? -1.668 -7.553 33.560 1.00 92.12 182 LEU A C 1
ATOM 1350 O O . LEU A 1 182 ? -1.513 -6.537 34.230 1.00 92.12 182 LEU A O 1
ATOM 1354 N N . VAL A 1 183 ? -2.813 -8.239 33.536 1.00 92.19 183 VAL A N 1
ATOM 1355 C CA . VAL A 1 183 ? -4.006 -7.866 34.300 1.00 92.19 183 VAL A CA 1
ATOM 1356 C C . VAL A 1 183 ? -3.987 -8.599 35.637 1.00 92.19 183 VAL A C 1
ATOM 1358 O O . VAL A 1 183 ? -3.800 -9.820 35.693 1.00 92.19 183 VAL A O 1
ATOM 1361 N N . GLY A 1 184 ? -4.170 -7.861 36.733 1.00 91.25 184 GLY A N 1
ATOM 1362 C CA . GLY A 1 184 ? -4.246 -8.463 38.061 1.00 91.25 184 GLY A CA 1
ATOM 1363 C C . GLY A 1 184 ? -5.449 -9.404 38.169 1.00 91.25 184 GLY A C 1
ATOM 1364 O O . GLY A 1 184 ? -6.531 -9.088 37.688 1.00 91.25 184 GLY A O 1
ATOM 1365 N N . LYS A 1 185 ? -5.300 -10.558 38.837 1.00 89.25 185 LYS A N 1
ATOM 1366 C CA . LYS A 1 185 ? -6.408 -11.528 38.989 1.00 89.25 185 LYS A CA 1
ATOM 1367 C C . LYS A 1 185 ? -7.651 -10.942 39.667 1.00 89.25 185 LYS A C 1
ATOM 1369 O O . LYS A 1 185 ? -8.754 -11.392 39.380 1.00 89.25 185 LYS A O 1
ATOM 1374 N N . ASP A 1 186 ? -7.443 -9.960 40.539 1.00 91.50 186 ASP A N 1
ATOM 1375 C CA . ASP A 1 186 ? -8.491 -9.289 41.312 1.00 91.50 186 ASP A CA 1
ATOM 1376 C C . ASP A 1 186 ? -8.783 -7.870 40.787 1.00 91.50 186 ASP A C 1
ATOM 1378 O O . ASP A 1 186 ? -9.500 -7.097 41.424 1.00 91.50 186 ASP A O 1
ATOM 1382 N N . GLU A 1 187 ? -8.205 -7.496 39.641 1.00 90.50 187 GLU A N 1
ATOM 1383 C CA . GLU A 1 187 ? -8.449 -6.200 39.017 1.00 90.50 187 GLU A CA 1
ATOM 1384 C C . GLU A 1 187 ? -9.868 -6.162 38.444 1.00 90.50 187 GLU A C 1
ATOM 1386 O O . GLU A 1 187 ? -10.301 -7.061 37.721 1.00 90.50 187 GLU A O 1
ATOM 1391 N N . THR A 1 188 ? -10.612 -5.117 38.793 1.00 89.44 188 THR A N 1
ATOM 1392 C CA . THR A 1 188 ? -11.998 -4.934 38.363 1.00 89.44 188 THR A CA 1
ATOM 1393 C C . THR A 1 188 ? -12.197 -3.519 37.849 1.00 89.44 188 THR A C 1
ATOM 1395 O O . THR A 1 188 ? -11.539 -2.578 38.295 1.00 89.44 188 THR A O 1
ATOM 1398 N N . ILE A 1 189 ? -13.114 -3.379 36.896 1.00 87.81 189 ILE A N 1
ATOM 1399 C CA . ILE A 1 189 ? -13.539 -2.091 36.357 1.00 87.81 189 ILE A CA 1
ATOM 1400 C C . ILE A 1 189 ? -15.025 -1.900 36.634 1.00 87.81 189 ILE A C 1
ATOM 1402 O O . ILE A 1 189 ? -15.802 -2.855 36.612 1.00 87.81 189 ILE A O 1
ATOM 1406 N N . GLU A 1 190 ? -15.409 -0.658 36.893 1.00 84.31 190 GLU A N 1
ATOM 1407 C CA . GLU A 1 190 ? -16.811 -0.264 36.969 1.00 84.31 190 GLU A CA 1
ATOM 1408 C C . GLU A 1 190 ? -17.309 0.043 35.551 1.00 84.31 190 GLU A C 1
ATOM 1410 O O . GLU A 1 190 ? -16.609 0.711 34.781 1.00 84.31 190 GLU A O 1
ATOM 1415 N N . VAL A 1 191 ? -18.476 -0.501 35.199 1.00 82.12 191 VAL A N 1
ATOM 1416 C CA . VAL A 1 191 ? -19.074 -0.453 33.854 1.00 82.12 191 VAL A CA 1
ATOM 1417 C C . VAL A 1 191 ? -20.427 0.228 33.910 1.00 82.12 191 VAL A C 1
ATOM 1419 O O . VAL A 1 191 ? -21.219 -0.139 34.807 1.00 82.12 191 VAL A O 1
#

Radius of gyration: 22.45 Å; Cα contacts (8 Å, |Δi|>4): 337; chains: 1; bounding box: 47×36×70 Å

Solvent-accessible surface area (backbone atoms only — not comparable to full-atom values): 10796 Å² total; per-residue (Å²): 112,70,51,52,52,78,36,63,12,69,41,78,39,88,78,43,40,35,45,72,67,52,57,52,48,16,50,54,44,26,64,70,62,95,68,58,90,63,42,41,78,66,46,76,40,74,46,32,30,30,42,73,88,45,66,85,33,82,76,59,71,71,40,73,36,55,37,41,32,26,37,29,34,37,31,33,34,33,44,70,58,56,52,50,53,49,52,54,42,45,74,72,76,40,85,77,88,77,74,76,60,62,61,59,56,52,43,70,74,76,52,55,71,66,46,26,36,78,46,39,77,49,77,46,76,41,53,66,31,27,38,36,32,31,26,38,71,64,18,61,76,47,54,50,74,43,91,46,25,52,53,57,56,24,47,52,44,11,64,76,69,71,43,58,60,73,56,20,41,50,45,47,73,76,68,61,71,99,50,74,89,78,54,59,95,84,66,81,81,91,131

Foldseek 3Di:
DKDKDKFKFKDFDDPQFDAPVNVVVQLVRRPPDDDPPQKDWQDKWWPWKAAPNRILHDDRHGPGHTMMMTMIMIMMDGPVVVVVVQVVQVVVVHHDPGDDDPVVVVCVVPPDQVCLACKDWDWDAAQQWIKIWIHYNSTTDDIDIGRDHDLVVLVVQCVVVVHDSVVSVVCCVPPNDPDPVVADPPDDDDD

pLDDT: mean 95.71, std 2.82, range [79.94, 98.56]

Mean predicted aligned error: 4.32 Å

Nearest PDB structures (foldseek):
  7q6d-assembly1_A  TM=9.702E-01  e=1.523E-21  Escherichia coli K-12
  7q6g-assem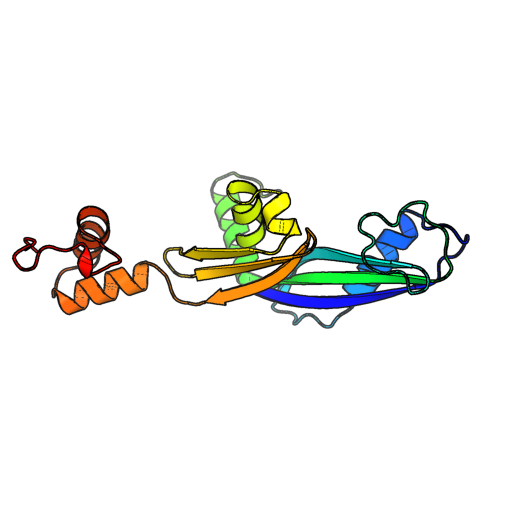bly1_A  TM=9.704E-01  e=3.454E-21  Xenorhabdus poinarii G6
  7q6i-assembly10_J  TM=9.483E-01  e=3.512E-19  Vibrio maritimus
  7q6i-assembly4_D  TM=9.598E-01  e=3.948E-19  Vibrio maritimus
  4a2a-assembly1_A  TM=8.192E-01  e=2.172E-10  Thermotoga maritima